Protein AF-A0A1H4MLE6-F1 (afdb_monomer_lite)

Foldseek 3Di:
DDDDPVQVVLVVCLQQCVFVCLLVVVLVCCVSAAPQQAWEAPVLVVDHIQTGSVSVSVVSVVCPLVFFNTKGKAPWDWAADPVQKIWIKIKIWGAHPVRAIWIWIWIFIWHQDPSGIYTRYIHIGTDPDDPPPVDDDDDDDADDLVVLLVVLLVVLVVVVVVLVVCCVVPPPDPPCPPPNVLSVVLNVLSVCLVPDDPPDPCNVVSLQVNLVSCVVCVVPPPDDPSSHD

pLDDT: mean 78.07, std 16.46, range [35.81, 98.69]

Radius of gyration: 19.88 Å; chains: 1; bounding box: 55×44×43 Å

Structure (mmCIF, N/CA/C/O backbone):
data_AF-A0A1H4MLE6-F1
#
_entry.id   AF-A0A1H4MLE6-F1
#
loop_
_atom_site.group_PDB
_atom_site.id
_atom_site.type_symbol
_atom_site.label_atom_id
_atom_site.label_alt_id
_atom_site.label_comp_id
_atom_site.label_asym_id
_atom_site.label_entity_id
_atom_site.label_seq_id
_atom_site.pdbx_PDB_ins_code
_atom_site.Cartn_x
_atom_site.Cartn_y
_atom_site.Cartn_z
_atom_site.occupancy
_atom_site.B_iso_or_equiv
_atom_site.auth_seq_id
_atom_site.auth_comp_id
_atom_site.auth_asym_id
_atom_site.auth_atom_id
_atom_site.pdbx_PDB_model_num
ATOM 1 N N . MET A 1 1 ? -7.532 6.244 25.081 1.00 56.81 1 MET A N 1
ATOM 2 C CA . MET A 1 1 ? -8.070 4.905 25.419 1.00 56.81 1 MET A CA 1
ATOM 3 C C . MET A 1 1 ? -7.107 3.845 24.902 1.00 56.81 1 MET A C 1
ATOM 5 O O . MET A 1 1 ? -6.413 4.128 23.931 1.00 56.81 1 MET A O 1
ATOM 9 N N . SER A 1 2 ? -7.005 2.673 25.538 1.00 75.31 2 SER A N 1
ATOM 10 C CA . SER A 1 2 ? -6.206 1.575 24.978 1.00 75.31 2 SER A CA 1
ATOM 11 C C . SER A 1 2 ? -7.015 0.830 23.913 1.00 75.31 2 SER A C 1
ATOM 13 O O . SER A 1 2 ? -8.204 0.579 24.084 1.00 75.31 2 SER A O 1
ATOM 15 N N . LEU A 1 3 ? -6.366 0.511 22.795 1.00 84.56 3 LEU A N 1
ATOM 16 C CA . LEU A 1 3 ? -6.924 -0.319 21.729 1.00 84.56 3 LEU A CA 1
ATOM 17 C C . LEU A 1 3 ? -6.768 -1.797 22.109 1.00 84.56 3 LEU A C 1
ATOM 19 O O . LEU A 1 3 ? -5.673 -2.192 22.526 1.00 84.56 3 LEU A O 1
ATOM 23 N N . ALA A 1 4 ? -7.829 -2.598 21.971 1.00 88.12 4 ALA A N 1
ATOM 24 C CA . ALA A 1 4 ? -7.788 -4.023 22.291 1.00 88.12 4 ALA A CA 1
ATOM 25 C C . ALA A 1 4 ? -6.816 -4.783 21.369 1.00 88.12 4 ALA A C 1
ATOM 27 O O . ALA A 1 4 ? -6.573 -4.379 20.231 1.00 88.12 4 ALA A O 1
ATOM 28 N N . LEU A 1 5 ? -6.268 -5.907 21.844 1.00 87.06 5 LEU A N 1
ATOM 29 C CA . LEU A 1 5 ? -5.314 -6.705 21.063 1.00 87.06 5 LEU A CA 1
ATOM 30 C C . LEU A 1 5 ? -5.931 -7.231 19.756 1.00 87.06 5 LEU A C 1
ATOM 32 O O . LEU A 1 5 ? -5.298 -7.136 18.710 1.00 87.06 5 LEU A O 1
ATOM 36 N N . ALA A 1 6 ? -7.180 -7.702 19.804 1.00 83.62 6 ALA A N 1
ATOM 37 C CA . ALA A 1 6 ? -7.904 -8.159 18.618 1.00 83.62 6 ALA A CA 1
ATOM 38 C C . ALA A 1 6 ? -8.085 -7.041 17.575 1.00 83.62 6 ALA A C 1
ATOM 40 O O . ALA A 1 6 ? -7.949 -7.286 16.382 1.00 83.62 6 ALA A O 1
ATOM 41 N N . ASP A 1 7 ? -8.320 -5.800 18.016 1.00 87.62 7 ASP A N 1
ATOM 42 C CA . ASP A 1 7 ? -8.408 -4.655 17.105 1.00 87.62 7 ASP A CA 1
ATOM 43 C C . ASP A 1 7 ? -7.043 -4.319 16.489 1.00 87.62 7 ASP A C 1
ATOM 45 O O . ASP A 1 7 ? -6.962 -4.025 15.302 1.00 87.62 7 ASP A O 1
ATOM 49 N N . ARG A 1 8 ? -5.950 -4.401 17.261 1.00 87.56 8 ARG A N 1
ATOM 50 C CA . ARG A 1 8 ? -4.590 -4.215 16.724 1.00 87.56 8 ARG A CA 1
ATOM 51 C C . ARG A 1 8 ? -4.244 -5.255 15.659 1.00 87.56 8 ARG A C 1
ATOM 53 O O . ARG A 1 8 ? -3.645 -4.884 14.651 1.00 87.56 8 ARG A O 1
ATOM 60 N N . LEU A 1 9 ? -4.620 -6.516 15.878 1.00 86.75 9 LEU A N 1
ATOM 61 C CA . LEU A 1 9 ? -4.426 -7.595 14.909 1.00 86.75 9 LEU A CA 1
ATOM 62 C C . LEU A 1 9 ? -5.235 -7.326 13.634 1.00 86.75 9 LEU A C 1
ATOM 64 O O . LEU A 1 9 ? -4.648 -7.240 12.562 1.00 86.75 9 LEU A O 1
ATOM 68 N N . ALA A 1 10 ? -6.540 -7.068 13.768 1.00 89.50 10 ALA A N 1
ATOM 69 C CA . ALA A 1 10 ? -7.423 -6.797 12.634 1.00 89.50 10 ALA A CA 1
ATOM 70 C C . ALA A 1 10 ? -6.963 -5.591 11.798 1.00 89.50 10 ALA A C 1
ATOM 72 O O . ALA A 1 10 ? -7.016 -5.621 10.574 1.00 89.50 10 ALA A O 1
ATOM 73 N N . ILE A 1 11 ? -6.472 -4.528 12.444 1.00 93.12 11 ILE A N 1
ATOM 74 C CA . ILE A 1 11 ? -5.909 -3.366 11.745 1.00 93.12 11 ILE A CA 1
ATOM 75 C C . ILE A 1 11 ? -4.601 -3.728 11.032 1.00 93.12 11 ILE A C 1
ATOM 77 O O . ILE A 1 11 ? -4.355 -3.251 9.930 1.00 93.12 11 ILE A O 1
ATOM 81 N N . THR A 1 12 ? -3.755 -4.563 11.633 1.00 87.19 12 THR A N 1
ATOM 82 C CA . THR A 1 12 ? -2.498 -4.987 11.000 1.00 87.19 12 THR A CA 1
ATOM 83 C C . THR A 1 12 ? -2.772 -5.849 9.767 1.00 87.19 12 THR A C 1
ATOM 85 O O . THR A 1 12 ? -2.202 -5.585 8.712 1.00 87.19 12 THR A O 1
ATOM 88 N N . GLU A 1 13 ? -3.697 -6.806 9.863 1.00 91.88 13 GLU A N 1
ATOM 89 C CA . GLU A 1 13 ? -4.152 -7.625 8.732 1.00 91.88 13 GLU A CA 1
ATOM 90 C C . GLU A 1 13 ? -4.791 -6.773 7.631 1.00 91.88 13 GLU A C 1
ATOM 92 O O . GLU A 1 13 ? -4.449 -6.935 6.460 1.00 91.88 13 GLU A O 1
ATOM 97 N N . LEU A 1 14 ? -5.637 -5.802 7.997 1.00 96.44 14 LEU A N 1
ATOM 98 C CA . LEU A 1 14 ? -6.210 -4.827 7.067 1.00 96.44 14 LEU A CA 1
ATOM 99 C C . LEU A 1 14 ? -5.115 -4.122 6.255 1.00 96.44 14 LEU A C 1
ATOM 101 O O . LEU A 1 14 ? -5.180 -4.095 5.028 1.00 96.44 14 LEU A O 1
ATOM 105 N N . ILE A 1 15 ? -4.083 -3.587 6.918 1.00 95.38 15 ILE A N 1
ATOM 106 C CA . ILE A 1 15 ? -2.980 -2.895 6.236 1.00 95.38 15 ILE A CA 1
ATOM 107 C C . ILE A 1 15 ? -2.179 -3.848 5.338 1.00 95.38 15 ILE A C 1
ATOM 109 O O . ILE A 1 15 ? -1.851 -3.478 4.208 1.00 95.38 15 ILE A O 1
ATOM 113 N N . SER A 1 16 ? -1.888 -5.061 5.809 1.00 88.62 16 SER A N 1
ATOM 114 C CA . SER A 1 16 ? -1.120 -6.061 5.056 1.00 88.62 16 SER A CA 1
ATOM 115 C C . SER A 1 16 ? -1.886 -6.634 3.858 1.00 88.62 16 SER A C 1
ATOM 117 O O . SER A 1 16 ? -1.278 -6.958 2.840 1.00 88.62 16 SER A O 1
ATOM 119 N N . SER A 1 17 ? -3.220 -6.698 3.926 1.00 92.69 17 SER A N 1
ATOM 120 C CA . SER A 1 17 ? -4.070 -7.238 2.853 1.00 92.69 17 SER A CA 1
ATOM 121 C C . SER A 1 17 ? -4.112 -6.379 1.582 1.00 92.69 17 SER A C 1
ATOM 123 O O . SER A 1 17 ? -4.543 -6.856 0.533 1.00 92.69 17 SER A O 1
ATOM 125 N N . HIS A 1 18 ? -3.614 -5.137 1.644 1.00 93.88 18 HIS A N 1
ATOM 126 C CA . HIS A 1 18 ? -3.567 -4.226 0.500 1.00 93.88 18 HIS A CA 1
ATOM 127 C C . HIS A 1 18 ? -2.873 -4.838 -0.720 1.00 93.88 18 HIS A C 1
ATOM 129 O O . HIS A 1 18 ? -3.416 -4.753 -1.818 1.00 93.88 18 HIS A O 1
ATOM 135 N N . GLY A 1 19 ? -1.701 -5.452 -0.523 1.00 89.25 19 GLY A N 1
ATOM 136 C CA . GLY A 1 19 ? -0.955 -6.056 -1.626 1.00 89.25 19 GLY A CA 1
ATOM 137 C C . GLY A 1 19 ? -1.732 -7.181 -2.282 1.00 89.25 19 GLY A C 1
ATOM 138 O O . GLY A 1 19 ? -1.987 -7.125 -3.474 1.00 89.25 19 GLY A O 1
ATOM 139 N N . HIS A 1 20 ? -2.247 -8.112 -1.481 1.00 91.19 20 HIS A N 1
ATOM 140 C CA . HIS A 1 20 ? -3.054 -9.226 -1.976 1.00 91.19 20 HIS A CA 1
ATOM 141 C C . HIS A 1 20 ? -4.232 -8.767 -2.844 1.00 91.19 20 HIS A C 1
ATOM 143 O O . HIS A 1 20 ? -4.391 -9.234 -3.964 1.00 91.19 20 HIS A O 1
ATOM 149 N N . LEU A 1 21 ? -5.040 -7.812 -2.373 1.00 93.25 21 LEU A N 1
ATOM 150 C CA . LEU A 1 21 ? -6.218 -7.379 -3.130 1.00 93.25 21 LEU A CA 1
ATOM 151 C C . LEU A 1 21 ? -5.870 -6.609 -4.408 1.00 93.25 21 LEU A C 1
ATOM 153 O O . LEU A 1 21 ? -6.552 -6.774 -5.419 1.00 93.25 21 LEU A O 1
ATOM 157 N N . VAL A 1 22 ? -4.843 -5.756 -4.370 1.00 93.12 22 VAL A N 1
ATOM 158 C CA . VAL A 1 22 ? -4.454 -4.945 -5.532 1.00 93.12 22 VAL A CA 1
ATOM 159 C C . VAL A 1 22 ? -3.713 -5.787 -6.568 1.00 93.12 22 VAL A C 1
ATOM 161 O O . VAL A 1 22 ? -4.038 -5.703 -7.752 1.00 93.12 22 VAL A O 1
ATOM 164 N N . ASP A 1 23 ? -2.771 -6.619 -6.129 1.00 91.62 23 ASP A N 1
ATOM 165 C CA . ASP A 1 23 ? -1.906 -7.417 -7.002 1.00 91.62 23 ASP A CA 1
ATOM 166 C C . ASP A 1 23 ? -2.680 -8.555 -7.682 1.00 91.62 23 ASP A C 1
ATOM 168 O O . ASP A 1 23 ? -2.486 -8.802 -8.872 1.00 91.62 23 ASP A O 1
ATOM 172 N N . ASP A 1 24 ? -3.638 -9.175 -6.979 1.00 92.12 24 ASP A N 1
ATOM 173 C CA . ASP A 1 24 ? -4.526 -10.198 -7.553 1.00 92.12 24 ASP A CA 1
ATOM 174 C C . ASP A 1 24 ? -5.636 -9.591 -8.437 1.00 92.12 24 ASP A C 1
ATOM 176 O O . ASP A 1 24 ? -6.495 -10.306 -8.959 1.00 92.12 24 ASP A O 1
ATOM 180 N N . GLY A 1 25 ? -5.667 -8.262 -8.593 1.00 90.56 25 GLY A N 1
ATOM 181 C CA . GLY A 1 25 ? -6.661 -7.560 -9.405 1.00 90.56 25 GLY A CA 1
ATOM 182 C C . GLY A 1 25 ? -8.077 -7.574 -8.818 1.00 90.56 25 GLY A C 1
ATOM 183 O O . GLY A 1 25 ? -9.030 -7.238 -9.524 1.00 90.56 25 GLY A O 1
ATOM 184 N N . CYS A 1 26 ? -8.229 -7.912 -7.534 1.00 95.50 26 CYS A N 1
ATOM 185 C CA . CYS A 1 26 ? -9.494 -7.962 -6.791 1.00 95.50 26 CYS A CA 1
ATOM 186 C C . CYS A 1 26 ? -10.003 -6.555 -6.422 1.00 95.50 26 CYS A C 1
ATOM 188 O O . CYS A 1 26 ? -10.356 -6.266 -5.276 1.00 95.50 26 CYS A O 1
ATOM 190 N N . LEU A 1 27 ? -10.008 -5.632 -7.387 1.00 94.62 27 LEU A N 1
ATOM 191 C CA . LEU A 1 27 ? -10.273 -4.217 -7.133 1.00 94.62 27 LEU A CA 1
ATOM 192 C C . LEU A 1 27 ? -11.757 -3.923 -6.836 1.00 94.62 27 LEU A C 1
ATOM 194 O O . LEU A 1 27 ? -12.103 -2.889 -6.256 1.00 94.62 27 LEU A O 1
ATOM 198 N N . ASP A 1 28 ? -12.654 -4.839 -7.192 1.00 95.81 28 ASP A N 1
ATOM 199 C CA . ASP A 1 28 ? -14.052 -4.849 -6.762 1.00 95.81 28 ASP A CA 1
ATOM 200 C C . ASP A 1 28 ? -14.184 -4.967 -5.234 1.00 95.81 28 ASP A C 1
ATOM 202 O O . ASP A 1 28 ? -15.075 -4.350 -4.651 1.00 95.81 28 ASP A O 1
ATOM 206 N N . ARG A 1 29 ? -13.225 -5.633 -4.579 1.00 96.62 29 ARG A N 1
ATOM 207 C CA . ARG A 1 29 ? -13.176 -5.864 -3.128 1.00 96.62 29 ARG A CA 1
ATOM 208 C C . ARG A 1 29 ? -12.472 -4.760 -2.334 1.00 96.62 29 ARG A C 1
ATOM 210 O O . ARG A 1 29 ? -12.271 -4.900 -1.134 1.00 96.62 29 ARG A O 1
ATOM 217 N N . LEU A 1 30 ? -12.125 -3.625 -2.950 1.00 97.31 30 LEU A N 1
ATOM 218 C CA . LEU A 1 30 ? -11.447 -2.518 -2.249 1.00 97.31 30 LEU A CA 1
ATOM 219 C C . LEU A 1 30 ? -12.243 -1.927 -1.070 1.00 97.31 30 LEU A C 1
ATOM 221 O O . LEU A 1 30 ? -11.652 -1.285 -0.205 1.00 97.31 30 LEU A O 1
ATOM 225 N N . GLU A 1 31 ? -13.553 -2.167 -0.991 1.00 97.00 31 GLU A N 1
ATOM 226 C CA . GLU A 1 31 ? -14.374 -1.812 0.177 1.00 97.00 31 GLU A CA 1
ATOM 227 C C . GLU A 1 31 ? -14.063 -2.659 1.419 1.00 97.00 31 GLU A C 1
ATOM 229 O O . GLU A 1 31 ? -14.473 -2.302 2.519 1.00 97.00 31 GLU A O 1
ATOM 234 N N . GLU A 1 32 ? -13.310 -3.755 1.288 1.00 97.38 32 GLU A N 1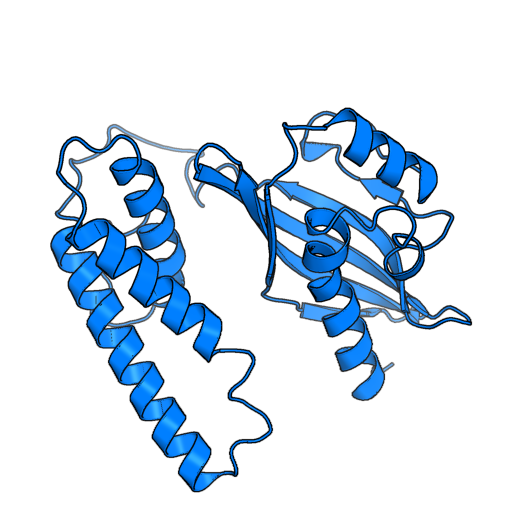
ATOM 235 C CA . GLU A 1 32 ? -12.738 -4.488 2.424 1.00 97.38 32 GLU A CA 1
ATOM 236 C C . GLU A 1 32 ? -11.569 -3.717 3.061 1.00 97.38 32 GLU A C 1
ATOM 238 O O . GLU A 1 32 ? -11.326 -3.854 4.259 1.00 97.38 32 GLU A O 1
ATOM 243 N N . LEU A 1 33 ? -10.887 -2.860 2.288 1.00 97.88 33 LEU A N 1
ATOM 244 C CA . LEU A 1 33 ? -9.766 -2.032 2.748 1.00 97.88 33 LEU A CA 1
ATOM 245 C C . LEU A 1 33 ? -10.209 -0.642 3.183 1.00 97.88 33 LEU A C 1
ATOM 247 O O . LEU A 1 33 ? -9.776 -0.131 4.217 1.00 97.88 33 LEU A O 1
ATOM 251 N N . PHE A 1 34 ? -11.038 -0.010 2.362 1.00 98.44 34 PHE A N 1
ATOM 252 C CA . PHE A 1 34 ? -11.312 1.416 2.420 1.00 98.44 34 PHE A CA 1
ATOM 253 C C . PHE A 1 34 ? -12.761 1.694 2.801 1.00 98.44 34 PHE A C 1
ATOM 255 O O . PHE A 1 34 ? -13.660 0.919 2.482 1.00 98.44 34 PHE A O 1
ATOM 262 N N . THR A 1 35 ? -13.008 2.828 3.456 1.00 98.25 35 THR A N 1
ATOM 263 C CA . THR A 1 35 ? -14.378 3.343 3.551 1.00 98.25 35 THR A CA 1
ATOM 264 C C . THR A 1 35 ? -14.861 3.778 2.167 1.00 98.25 35 THR A C 1
ATOM 266 O O . THR A 1 35 ? -14.069 4.133 1.288 1.00 98.25 35 THR A O 1
ATOM 269 N N . SER A 1 36 ? -16.179 3.790 1.958 1.00 97.25 36 SER A N 1
ATOM 270 C CA . SER A 1 36 ? -16.771 4.214 0.682 1.00 97.25 36 SER A CA 1
ATOM 271 C C . SER A 1 36 ? -16.365 5.638 0.284 1.00 97.25 36 SER A C 1
ATOM 273 O O . SER A 1 36 ? -16.274 5.945 -0.903 1.00 97.25 36 SER A O 1
ATOM 275 N N . ASP A 1 37 ? -16.106 6.493 1.275 1.00 97.75 37 ASP A N 1
ATOM 276 C CA . ASP A 1 37 ? -15.731 7.903 1.164 1.00 97.75 37 ASP A CA 1
ATOM 277 C C . ASP A 1 37 ? -14.229 8.169 1.376 1.00 97.75 37 ASP A C 1
ATOM 279 O O . ASP A 1 37 ? -13.842 9.321 1.582 1.00 97.75 37 ASP A O 1
ATOM 283 N N . VAL A 1 38 ? -13.384 7.131 1.303 1.00 98.62 38 VAL A N 1
ATOM 284 C CA . VAL A 1 38 ? -11.939 7.236 1.551 1.00 98.62 38 VAL A CA 1
ATOM 285 C C . VAL A 1 38 ? -11.295 8.411 0.816 1.00 98.62 38 VAL A C 1
ATOM 287 O O . VAL A 1 38 ? -11.569 8.669 -0.357 1.00 98.62 38 VAL A O 1
ATOM 290 N N . VAL A 1 39 ? -10.371 9.097 1.481 1.00 98.69 39 VAL A N 1
ATOM 291 C CA . VAL A 1 39 ? -9.458 10.032 0.816 1.00 98.69 39 VAL A CA 1
ATOM 292 C C . VAL A 1 39 ? -8.104 9.357 0.629 1.00 98.69 39 VAL A C 1
ATOM 294 O O . VAL A 1 39 ? -7.408 9.067 1.601 1.00 98.69 39 VAL A O 1
ATOM 297 N N . TYR A 1 40 ? -7.725 9.113 -0.623 1.00 98.38 40 TYR A N 1
ATOM 298 C CA . TYR A 1 40 ? -6.433 8.540 -0.989 1.00 98.38 40 TYR A CA 1
ATOM 299 C C . TYR A 1 40 ? -5.532 9.655 -1.541 1.00 98.38 40 TYR A C 1
ATOM 301 O O . TYR A 1 40 ? -5.630 10.063 -2.699 1.00 98.38 40 TYR A O 1
ATOM 309 N N . ASP A 1 41 ? -4.670 10.184 -0.679 1.00 97.94 41 ASP A N 1
ATOM 310 C CA . ASP A 1 41 ? -3.765 11.296 -0.952 1.00 97.94 41 ASP A CA 1
ATOM 311 C C . ASP A 1 41 ? -2.458 10.807 -1.602 1.00 97.94 41 ASP A C 1
ATOM 313 O O . ASP A 1 41 ? -1.582 10.210 -0.964 1.00 97.94 41 ASP A O 1
ATOM 317 N N . VAL A 1 42 ? -2.344 11.106 -2.898 1.00 93.56 42 VAL A N 1
ATOM 318 C CA . VAL A 1 42 ? -1.178 10.873 -3.766 1.00 93.56 42 VAL A CA 1
ATOM 319 C C . VAL A 1 42 ? -0.530 12.184 -4.225 1.00 93.56 42 VAL A C 1
ATOM 321 O O . VAL A 1 42 ? 0.201 12.207 -5.214 1.00 93.56 42 VAL A O 1
ATOM 324 N N . THR A 1 43 ? -0.742 13.286 -3.500 1.00 93.00 43 THR A N 1
ATOM 325 C CA . THR A 1 43 ? -0.204 14.614 -3.860 1.00 93.00 43 THR A CA 1
ATOM 326 C C . THR A 1 43 ? 1.314 14.651 -3.977 1.00 93.00 43 THR A C 1
ATOM 328 O O . THR A 1 43 ? 1.849 15.339 -4.843 1.00 93.00 43 THR A O 1
ATOM 331 N N . GLU A 1 44 ? 2.028 13.833 -3.207 1.00 86.12 44 GLU A N 1
ATOM 332 C CA . GLU A 1 44 ? 3.488 13.702 -3.307 1.00 86.12 44 GLU A CA 1
ATOM 333 C C . GLU A 1 44 ? 3.956 13.050 -4.626 1.00 86.12 44 GLU A C 1
ATOM 335 O O . GLU A 1 44 ? 5.119 13.169 -5.027 1.00 86.12 44 GLU A O 1
ATOM 340 N N . PHE A 1 45 ? 3.052 12.381 -5.343 1.00 81.25 45 PHE A N 1
ATOM 341 C CA . PHE A 1 45 ? 3.251 11.915 -6.718 1.00 81.25 45 PHE A CA 1
ATOM 342 C C . PHE A 1 45 ? 2.819 12.951 -7.767 1.00 81.25 45 PHE A C 1
ATOM 344 O O . PHE A 1 45 ? 2.875 12.666 -8.959 1.00 81.25 45 PHE A O 1
ATOM 351 N N . GLY A 1 46 ? 2.444 14.164 -7.347 1.00 87.56 46 GLY A N 1
ATOM 352 C CA . GLY A 1 46 ? 2.030 15.253 -8.230 1.00 87.56 46 GLY A CA 1
ATOM 353 C C . GLY A 1 46 ? 0.636 15.059 -8.826 1.00 87.56 46 GLY A C 1
ATOM 354 O O . GLY A 1 46 ? 0.388 15.533 -9.930 1.00 87.56 46 GLY A O 1
ATOM 355 N N . GLN A 1 47 ? -0.240 14.316 -8.148 1.00 89.94 47 GLN A N 1
ATOM 356 C CA . GLN A 1 47 ? -1.617 14.040 -8.570 1.00 89.94 47 GLN A CA 1
ATOM 357 C C . GLN A 1 47 ? -2.611 14.560 -7.526 1.00 89.94 47 GLN A C 1
ATOM 359 O O . GLN A 1 47 ? -2.276 14.654 -6.346 1.00 89.94 47 GLN A O 1
ATOM 364 N N . ASP A 1 48 ? -3.838 14.869 -7.939 1.00 95.81 48 ASP A N 1
ATOM 365 C CA . ASP A 1 48 ? -4.890 15.254 -6.995 1.00 95.81 48 ASP A CA 1
ATOM 366 C C . ASP A 1 48 ? -5.324 14.060 -6.117 1.00 95.81 48 ASP A C 1
ATOM 368 O O . ASP A 1 48 ? -5.277 12.912 -6.570 1.00 95.81 48 ASP A O 1
ATOM 372 N N . PRO A 1 49 ? -5.771 14.292 -4.866 1.00 97.56 49 PRO A N 1
ATOM 373 C CA . PRO A 1 49 ? -6.303 13.227 -4.022 1.00 97.56 49 PRO A CA 1
ATOM 374 C C . PRO A 1 49 ? -7.517 12.538 -4.652 1.00 97.56 49 PRO A C 1
ATOM 376 O O . PRO A 1 49 ? -8.458 13.196 -5.104 1.00 97.56 49 PRO A O 1
ATOM 379 N N . LEU A 1 50 ? -7.542 11.208 -4.587 1.00 98.19 50 LEU A N 1
ATOM 380 C CA . LEU A 1 50 ? -8.689 10.410 -5.011 1.00 98.19 50 LEU A CA 1
ATOM 381 C C . LEU A 1 50 ? -9.724 10.383 -3.884 1.00 98.19 50 LEU A C 1
ATOM 383 O O . LEU A 1 50 ? -9.373 10.234 -2.710 1.00 98.19 50 LEU A O 1
ATOM 387 N N . ARG A 1 51 ? -11.004 10.539 -4.233 1.00 98.50 51 ARG A N 1
ATOM 388 C CA . ARG A 1 51 ? -12.111 10.591 -3.270 1.00 98.50 51 ARG A CA 1
ATOM 389 C C . ARG A 1 51 ? -13.110 9.477 -3.540 1.00 98.50 51 ARG A C 1
ATOM 391 O O . ARG A 1 51 ? -13.740 9.444 -4.594 1.00 98.50 51 ARG A O 1
ATOM 398 N N . GLY A 1 52 ? -13.267 8.615 -2.549 1.00 98.25 52 GLY A N 1
ATOM 399 C CA . GLY A 1 52 ? -14.107 7.434 -2.576 1.00 98.25 52 GLY A CA 1
ATOM 400 C C . GLY A 1 52 ? -13.441 6.229 -3.232 1.00 98.25 52 GLY A C 1
ATOM 401 O O . GLY A 1 52 ? -12.571 6.349 -4.099 1.00 98.25 52 GLY A O 1
ATOM 402 N N . VAL A 1 53 ? -13.889 5.043 -2.824 1.00 97.69 53 VAL A N 1
ATOM 403 C CA . VAL A 1 53 ? -13.313 3.759 -3.257 1.00 97.69 53 VAL A CA 1
ATOM 404 C C . VAL A 1 53 ? -13.388 3.563 -4.776 1.00 97.69 53 VAL A C 1
ATOM 406 O O . VAL A 1 53 ? -12.467 3.017 -5.381 1.00 97.69 53 VAL A O 1
ATOM 409 N N . ALA A 1 54 ? -14.440 4.085 -5.415 1.00 97.50 54 ALA A N 1
ATOM 410 C CA . ALA A 1 54 ? -14.593 4.048 -6.865 1.00 97.50 54 ALA A CA 1
ATOM 411 C C . ALA A 1 54 ? -13.462 4.807 -7.576 1.00 97.50 54 ALA A C 1
ATOM 413 O O . ALA A 1 54 ? -12.889 4.288 -8.525 1.00 97.50 54 ALA A O 1
ATOM 414 N N . ALA A 1 55 ? -13.073 5.990 -7.088 1.00 97.94 55 ALA A N 1
ATOM 415 C CA . ALA A 1 55 ? -11.983 6.757 -7.691 1.00 97.94 55 ALA A CA 1
ATOM 416 C C . ALA A 1 55 ? -10.627 6.045 -7.553 1.00 97.94 55 ALA A C 1
ATOM 418 O O . ALA A 1 55 ? -9.820 6.079 -8.478 1.00 97.94 55 ALA A O 1
ATOM 419 N N . VAL A 1 56 ? -10.390 5.369 -6.422 1.00 97.62 56 VAL A N 1
ATOM 420 C CA . VAL A 1 56 ? -9.186 4.543 -6.212 1.00 97.62 56 VAL A CA 1
ATOM 421 C C . VAL A 1 56 ? -9.146 3.383 -7.208 1.00 97.62 56 VAL A C 1
ATOM 423 O O . VAL A 1 56 ? -8.118 3.146 -7.840 1.00 97.62 56 VAL A O 1
ATOM 426 N N . ARG A 1 57 ? -10.280 2.699 -7.389 1.00 96.94 57 ARG A N 1
ATOM 427 C CA . ARG A 1 57 ? -10.434 1.590 -8.335 1.00 96.94 57 ARG A CA 1
ATOM 428 C C . ARG A 1 57 ? -10.169 2.020 -9.779 1.00 96.94 57 ARG A C 1
ATOM 430 O O . ARG A 1 57 ? -9.353 1.403 -10.457 1.00 96.94 57 ARG A O 1
ATOM 437 N N . GLU A 1 58 ? -10.810 3.098 -10.223 1.00 96.56 58 GLU A N 1
ATOM 438 C CA . GLU A 1 58 ? -10.628 3.642 -11.574 1.00 96.56 58 GLU A CA 1
ATOM 439 C C . GLU A 1 58 ? -9.180 4.072 -11.824 1.00 96.56 58 GLU A C 1
ATOM 441 O O . GLU A 1 58 ? -8.628 3.796 -12.887 1.00 96.56 58 GLU A O 1
ATOM 446 N N . ALA A 1 59 ? -8.526 4.694 -10.836 1.00 93.38 59 ALA A N 1
ATOM 447 C CA . ALA A 1 59 ? -7.120 5.068 -10.950 1.00 93.38 59 ALA A CA 1
ATOM 448 C C . ALA A 1 59 ? -6.207 3.841 -11.101 1.00 93.38 59 ALA A C 1
ATOM 450 O O . ALA A 1 59 ? -5.318 3.843 -11.954 1.00 93.38 59 ALA A O 1
ATOM 451 N N . ALA A 1 60 ? -6.444 2.781 -10.321 1.00 92.25 60 ALA A N 1
ATOM 452 C CA . ALA A 1 60 ? -5.699 1.530 -10.436 1.00 92.25 60 ALA A CA 1
ATOM 453 C C . ALA A 1 60 ? -5.894 0.880 -11.819 1.00 92.25 60 ALA A C 1
ATOM 455 O O . ALA A 1 60 ? -4.915 0.476 -12.448 1.00 92.25 60 ALA A O 1
ATOM 456 N N . TRP A 1 61 ? -7.118 0.850 -12.354 1.00 92.38 61 TRP A N 1
ATOM 457 C CA . TRP A 1 61 ? -7.360 0.365 -13.718 1.00 92.38 61 TRP A CA 1
ATOM 458 C C . TRP A 1 61 ? -6.690 1.230 -14.787 1.00 92.38 61 TRP A C 1
ATOM 460 O O . TRP A 1 61 ? -6.075 0.689 -15.705 1.00 92.38 61 TRP A O 1
ATOM 470 N N . ALA A 1 62 ? -6.756 2.557 -14.657 1.00 92.38 62 ALA A N 1
ATOM 471 C CA . ALA A 1 62 ? -6.150 3.489 -15.605 1.00 92.38 62 ALA A CA 1
ATOM 472 C C . ALA A 1 62 ? -4.616 3.376 -15.653 1.00 92.38 62 ALA A C 1
ATOM 474 O O . ALA A 1 62 ? -4.024 3.530 -16.721 1.00 92.38 62 ALA A O 1
ATOM 475 N N . LEU A 1 63 ? -3.972 3.069 -14.520 1.00 87.12 63 LEU A N 1
ATOM 476 C CA . LEU A 1 63 ? -2.538 2.765 -14.456 1.00 87.12 63 LEU A CA 1
ATOM 477 C C . LEU A 1 63 ? -2.171 1.517 -15.277 1.00 87.12 63 LEU A C 1
ATOM 479 O O . LEU A 1 63 ? -1.088 1.470 -15.862 1.00 87.12 63 LEU A O 1
ATOM 483 N N . GLY A 1 64 ? -3.056 0.518 -15.356 1.00 88.44 64 GLY A N 1
ATOM 484 C CA . GLY A 1 64 ? -2.865 -0.689 -16.162 1.00 88.44 64 GLY A CA 1
ATOM 485 C C . GLY A 1 64 ? -1.506 -1.357 -15.920 1.00 88.44 64 GLY A C 1
ATOM 486 O O . GLY A 1 64 ? -1.138 -1.645 -14.782 1.00 88.44 64 GLY A O 1
ATOM 487 N N . ALA A 1 65 ? -0.731 -1.561 -16.989 1.00 85.69 65 ALA A N 1
ATOM 488 C CA . ALA A 1 65 ? 0.597 -2.183 -16.931 1.00 85.69 65 ALA A CA 1
ATOM 489 C C . ALA A 1 65 ? 1.660 -1.357 -16.173 1.00 85.69 65 ALA A C 1
ATOM 491 O O . ALA A 1 65 ? 2.755 -1.855 -15.924 1.00 85.69 65 ALA A O 1
ATOM 492 N N . ALA A 1 66 ? 1.367 -0.100 -15.820 1.00 83.56 66 ALA A N 1
ATOM 493 C CA . ALA A 1 66 ? 2.252 0.724 -15.002 1.00 83.56 66 ALA A CA 1
ATOM 494 C C . ALA A 1 66 ? 2.084 0.482 -13.490 1.00 83.56 66 ALA A C 1
ATOM 496 O O . ALA A 1 66 ? 2.887 1.011 -12.712 1.00 83.56 66 ALA A O 1
ATOM 497 N N . ASN A 1 67 ? 1.078 -0.300 -13.073 1.00 87.81 67 ASN A N 1
ATOM 498 C CA . ASN A 1 67 ? 0.970 -0.755 -11.689 1.00 87.81 67 ASN A CA 1
ATOM 499 C C . ASN A 1 67 ? 2.177 -1.622 -11.302 1.00 87.81 67 ASN A C 1
ATOM 501 O O . ASN A 1 67 ? 2.718 -2.352 -12.140 1.00 87.81 67 ASN A O 1
ATOM 505 N N . PRO A 1 68 ? 2.598 -1.577 -10.029 1.00 85.69 68 PRO A N 1
ATOM 506 C CA . PRO A 1 68 ? 3.446 -2.619 -9.477 1.00 85.69 68 PRO A CA 1
ATOM 507 C C . PRO A 1 68 ? 2.803 -4.002 -9.653 1.00 85.69 68 PRO A C 1
ATOM 509 O O . PRO A 1 68 ? 1.590 -4.143 -9.547 1.00 85.69 68 PRO A O 1
ATOM 512 N N . VAL A 1 69 ? 3.633 -5.010 -9.917 1.00 84.94 69 VAL A N 1
ATOM 513 C CA . VAL A 1 69 ? 3.255 -6.432 -9.918 1.00 84.94 69 VAL A CA 1
ATOM 514 C C . VAL A 1 69 ? 3.260 -7.031 -8.512 1.00 84.94 69 VAL A C 1
ATOM 516 O O . VAL A 1 69 ? 2.776 -8.139 -8.322 1.00 84.94 69 VAL A O 1
ATOM 519 N N . ALA A 1 70 ? 3.848 -6.320 -7.548 1.00 83.31 70 ALA A N 1
ATOM 520 C CA . ALA A 1 70 ? 3.798 -6.673 -6.140 1.00 83.31 70 ALA A CA 1
ATOM 521 C C . ALA A 1 70 ? 3.843 -5.413 -5.270 1.00 83.31 70 ALA A C 1
ATOM 523 O O . ALA A 1 70 ? 4.721 -4.558 -5.448 1.00 83.31 70 ALA A O 1
ATOM 524 N N . HIS A 1 71 ? 2.939 -5.332 -4.299 1.00 92.44 71 HIS A N 1
ATOM 525 C CA . HIS A 1 71 ? 2.937 -4.353 -3.223 1.00 92.44 71 HIS A CA 1
ATOM 526 C C . HIS A 1 71 ? 3.183 -5.053 -1.885 1.00 92.44 71 HIS A C 1
ATOM 528 O O . HIS A 1 71 ? 2.302 -5.686 -1.308 1.00 92.44 71 HIS A O 1
ATOM 534 N N . HIS A 1 72 ? 4.367 -4.858 -1.314 1.00 87.12 72 HIS A N 1
ATOM 535 C CA . HIS A 1 72 ? 4.683 -5.350 0.023 1.00 87.12 72 HIS A CA 1
ATOM 536 C C . HIS A 1 72 ? 4.508 -4.238 1.048 1.00 87.12 72 HIS A C 1
ATOM 538 O O . HIS A 1 72 ? 5.214 -3.228 1.006 1.00 87.12 72 HIS A O 1
ATOM 544 N N . VAL A 1 73 ? 3.575 -4.424 1.982 1.00 87.25 73 VAL A N 1
ATOM 545 C CA . VAL A 1 73 ? 3.367 -3.513 3.110 1.00 87.25 73 VAL A CA 1
ATOM 546 C C . VAL A 1 73 ? 3.948 -4.137 4.374 1.00 87.25 73 VAL A C 1
ATOM 548 O O . VAL A 1 73 ? 3.690 -5.295 4.677 1.00 87.25 73 VAL A O 1
ATOM 551 N N . THR A 1 74 ? 4.763 -3.381 5.103 1.00 83.56 74 THR A N 1
ATOM 552 C CA . THR A 1 74 ? 5.507 -3.870 6.270 1.00 83.56 74 THR A CA 1
ATOM 553 C C . THR A 1 74 ? 5.712 -2.770 7.315 1.00 83.56 74 THR A C 1
ATOM 555 O O . THR A 1 74 ? 5.277 -1.631 7.131 1.00 83.56 74 THR A O 1
ATOM 558 N N . ASN A 1 75 ? 6.369 -3.091 8.431 1.00 81.06 75 ASN A N 1
ATOM 559 C CA . ASN A 1 75 ? 6.689 -2.179 9.534 1.00 81.06 75 ASN A CA 1
ATOM 560 C C . ASN A 1 75 ? 5.453 -1.399 10.020 1.00 81.06 75 ASN A C 1
ATOM 562 O O . ASN A 1 75 ? 5.492 -0.173 10.160 1.00 81.06 75 ASN A O 1
ATOM 566 N N . VAL A 1 76 ? 4.344 -2.115 10.221 1.00 85.88 76 VAL A N 1
ATOM 567 C CA . VAL A 1 76 ? 3.053 -1.544 10.611 1.00 85.88 76 VAL A CA 1
ATOM 568 C C . VAL A 1 76 ? 3.087 -1.127 12.082 1.00 85.88 76 VAL A C 1
ATOM 570 O O . VAL A 1 76 ? 3.299 -1.940 12.977 1.00 85.88 76 VAL A O 1
ATOM 573 N N . VAL A 1 77 ? 2.858 0.158 12.342 1.00 88.31 77 VAL A N 1
ATOM 574 C CA . VAL A 1 77 ? 2.816 0.750 13.681 1.00 88.31 77 VAL A CA 1
ATOM 575 C C . VAL A 1 77 ? 1.435 1.342 13.920 1.00 88.31 77 VAL A C 1
ATOM 577 O O . VAL A 1 77 ? 1.052 2.323 13.283 1.00 88.31 77 VAL A O 1
ATOM 580 N N . VAL A 1 78 ? 0.705 0.760 14.873 1.00 89.75 78 VAL A N 1
ATOM 581 C CA . VAL A 1 78 ? -0.676 1.131 15.210 1.00 89.75 78 VAL A CA 1
ATOM 582 C C . VAL A 1 78 ? -0.710 2.022 16.450 1.00 89.75 78 VAL A C 1
ATOM 584 O O . VAL A 1 78 ? -0.332 1.601 17.550 1.00 89.75 78 VAL A O 1
ATOM 587 N N . SER A 1 79 ? -1.218 3.238 16.285 1.00 88.25 79 SER A N 1
ATOM 588 C CA . SER A 1 79 ? -1.273 4.272 17.317 1.00 88.25 79 SER A CA 1
ATOM 589 C C . SER A 1 79 ? -2.719 4.755 17.515 1.00 88.25 79 SER A C 1
ATOM 591 O O . SER A 1 79 ? -3.250 5.449 16.649 1.00 88.25 79 SER A O 1
ATOM 593 N N . PRO A 1 80 ? -3.395 4.397 18.625 1.00 86.38 80 PRO A N 1
ATOM 594 C CA . PRO A 1 80 ? -4.750 4.877 18.892 1.00 86.38 80 PRO A CA 1
ATOM 595 C C . PRO A 1 80 ? -4.764 6.386 19.167 1.00 86.38 80 PRO A C 1
ATOM 597 O O . PRO A 1 80 ? -3.910 6.888 19.900 1.00 86.38 80 PRO A O 1
ATOM 600 N N . SER A 1 81 ? -5.757 7.090 18.622 1.00 79.94 81 SER A N 1
ATOM 601 C CA . SER A 1 81 ? -6.029 8.501 18.908 1.00 79.94 81 SER A CA 1
ATOM 602 C C . SER A 1 81 ? -7.053 8.643 20.048 1.00 79.94 81 SER A C 1
ATOM 604 O O . SER A 1 81 ? -7.889 7.751 20.241 1.00 79.94 81 SER A O 1
ATOM 606 N N . PRO A 1 82 ? -7.039 9.747 20.819 1.00 71.69 82 PRO A N 1
ATOM 607 C CA . PRO A 1 82 ? -8.103 10.069 21.772 1.00 71.69 82 PRO A CA 1
ATOM 608 C C . PRO A 1 82 ? -9.500 10.167 21.141 1.00 71.69 82 PRO A C 1
ATOM 610 O O . PRO A 1 82 ? -10.477 9.868 21.823 1.00 71.69 82 PRO A O 1
ATOM 613 N N . ASP A 1 83 ? -9.583 10.513 19.855 1.00 72.69 83 ASP A N 1
ATOM 614 C CA . ASP A 1 83 ? -10.841 10.785 19.140 1.00 72.69 83 ASP A CA 1
ATOM 615 C C . ASP A 1 83 ? -11.549 9.516 18.622 1.00 72.69 83 ASP A C 1
ATOM 617 O O . ASP A 1 83 ? -12.538 9.594 17.899 1.00 72.69 83 ASP A O 1
ATOM 621 N N . GLY A 1 84 ? -11.048 8.326 18.976 1.00 74.31 84 GLY A N 1
ATOM 622 C CA . GLY A 1 84 ? -11.597 7.034 18.540 1.00 74.31 84 GLY A CA 1
ATOM 623 C C . GLY A 1 84 ? -11.094 6.562 17.171 1.00 74.31 84 GLY A C 1
ATOM 624 O O . GLY A 1 84 ? -11.265 5.394 16.827 1.00 74.31 84 GLY A O 1
ATOM 625 N N . GLU A 1 85 ? -10.414 7.431 16.425 1.00 85.31 85 GLU A N 1
ATOM 626 C CA . GLU A 1 85 ? -9.663 7.066 15.224 1.00 85.31 85 GLU A CA 1
ATOM 627 C C . GLU A 1 85 ? -8.342 6.366 15.574 1.00 85.31 85 GLU A C 1
ATOM 629 O O . GLU A 1 85 ? -7.738 6.600 16.626 1.00 85.31 85 GLU A O 1
ATOM 634 N N . VAL A 1 86 ? -7.848 5.515 14.676 1.00 93.81 86 VAL A N 1
ATOM 635 C CA . VAL A 1 86 ? -6.549 4.854 14.829 1.00 93.81 86 VAL A CA 1
ATOM 636 C C . VAL A 1 86 ? -5.620 5.308 13.715 1.00 93.81 86 VAL A C 1
ATOM 638 O O . VAL A 1 86 ? -5.932 5.166 12.537 1.00 93.81 86 VAL A O 1
ATOM 641 N N . ARG A 1 87 ? -4.457 5.849 14.082 1.00 95.50 87 ARG A N 1
ATOM 642 C CA . ARG A 1 87 ? -3.406 6.200 13.126 1.00 95.50 87 ARG A CA 1
ATOM 643 C C . ARG A 1 87 ? -2.504 5.005 12.903 1.00 95.50 87 ARG A C 1
ATOM 645 O O . ARG A 1 87 ? -2.030 4.395 13.864 1.00 95.50 87 ARG A O 1
ATOM 652 N N . VAL A 1 88 ? -2.238 4.691 11.644 1.00 93.69 88 VAL A N 1
ATOM 653 C CA . VAL A 1 88 ? -1.372 3.577 11.275 1.00 93.69 88 VAL A CA 1
ATOM 654 C C . VAL A 1 88 ? -0.301 4.065 10.325 1.00 93.69 88 VAL A C 1
ATOM 656 O O . VAL A 1 88 ? -0.583 4.709 9.322 1.00 93.69 88 VAL A O 1
ATOM 659 N N . ARG A 1 89 ? 0.952 3.764 10.654 1.00 93.88 89 ARG A N 1
ATOM 660 C CA . ARG A 1 89 ? 2.087 4.032 9.774 1.00 93.88 89 ARG A CA 1
ATOM 661 C C . ARG A 1 89 ? 2.678 2.723 9.310 1.00 93.88 89 ARG A C 1
ATOM 663 O O . ARG A 1 89 ? 2.890 1.836 10.128 1.00 93.88 89 ARG A O 1
ATOM 670 N N . SER A 1 90 ? 2.988 2.623 8.029 1.00 87.12 90 SER A N 1
ATOM 671 C CA . SER A 1 90 ? 3.647 1.446 7.465 1.00 87.12 90 SER A CA 1
ATOM 672 C C . SER A 1 90 ? 4.614 1.840 6.354 1.00 87.12 90 SER A C 1
ATOM 674 O O . SER A 1 90 ? 4.641 2.980 5.876 1.00 87.12 90 SER A O 1
ATOM 676 N N . LYS A 1 91 ? 5.477 0.902 5.979 1.00 87.75 91 LYS A N 1
ATOM 677 C CA . LYS A 1 91 ? 6.358 0.988 4.816 1.00 87.75 91 LYS A CA 1
ATOM 678 C C . LYS A 1 91 ? 5.736 0.211 3.671 1.00 87.75 91 LYS A C 1
ATOM 680 O O . LYS A 1 91 ? 5.187 -0.858 3.895 1.00 87.75 91 LYS A O 1
ATOM 685 N N . GLY A 1 92 ? 5.841 0.751 2.464 1.00 85.25 92 GLY A N 1
ATOM 686 C CA . GLY A 1 92 ? 5.455 0.066 1.236 1.00 85.25 92 GLY A CA 1
ATOM 687 C C . GLY A 1 92 ? 6.653 -0.107 0.314 1.00 85.25 92 GLY A C 1
ATOM 688 O O . GLY A 1 92 ? 7.467 0.811 0.194 1.00 85.25 92 GLY A O 1
ATOM 689 N N . LEU A 1 93 ? 6.738 -1.253 -0.350 1.00 86.44 93 LEU A N 1
ATOM 690 C CA . LEU A 1 93 ? 7.643 -1.524 -1.461 1.00 86.44 93 LEU A CA 1
ATOM 691 C C . LEU A 1 93 ? 6.803 -1.980 -2.653 1.00 86.44 93 LEU A C 1
ATOM 693 O O . LEU A 1 93 ? 6.101 -2.982 -2.561 1.00 86.44 93 LEU A O 1
ATOM 697 N N . GLY A 1 94 ? 6.868 -1.233 -3.750 1.00 83.62 94 GLY A N 1
ATOM 698 C CA . GLY A 1 94 ? 6.273 -1.624 -5.024 1.00 83.62 94 GLY A CA 1
ATOM 699 C C . GLY A 1 94 ? 7.348 -2.158 -5.961 1.00 83.62 94 GLY A C 1
ATOM 700 O O . GLY A 1 94 ? 8.371 -1.491 -6.134 1.00 83.62 94 GLY A O 1
ATOM 701 N N . ILE A 1 95 ? 7.114 -3.316 -6.573 1.00 82.12 95 ILE A N 1
ATOM 702 C CA . ILE A 1 95 ? 7.976 -3.915 -7.602 1.00 82.12 95 ILE A CA 1
ATOM 703 C C . ILE A 1 95 ? 7.244 -3.836 -8.938 1.00 82.12 95 ILE A C 1
ATOM 705 O O . ILE A 1 95 ? 6.086 -4.225 -9.019 1.00 82.12 95 ILE A O 1
ATOM 709 N N . LYS A 1 96 ? 7.886 -3.326 -9.988 1.00 80.50 96 LYS A N 1
ATOM 710 C CA . LYS A 1 96 ? 7.320 -3.251 -11.341 1.00 80.50 96 LYS A CA 1
ATOM 711 C C . LYS A 1 96 ? 7.704 -4.467 -12.178 1.00 80.50 96 LYS A C 1
ATOM 713 O O . LYS A 1 96 ? 8.653 -5.178 -11.863 1.00 80.50 96 LYS A O 1
ATOM 718 N N . ALA A 1 97 ? 6.992 -4.671 -13.287 1.00 78.56 97 ALA A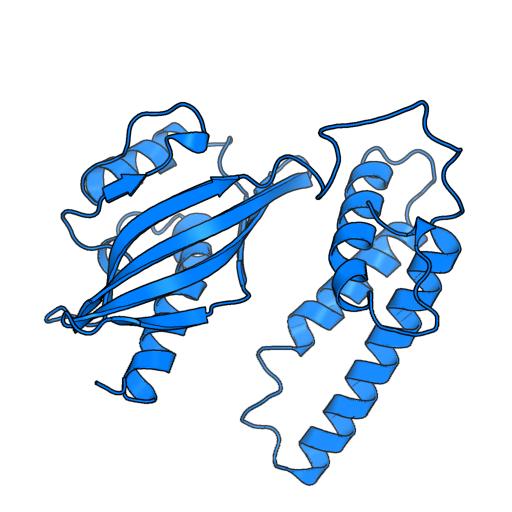 N 1
ATOM 719 C CA . ALA A 1 97 ? 7.241 -5.780 -14.211 1.00 78.56 97 ALA A CA 1
ATOM 720 C C . ALA A 1 97 ? 8.660 -5.778 -14.820 1.00 78.56 97 ALA A C 1
ATOM 722 O O . ALA A 1 97 ? 9.171 -6.833 -15.182 1.00 78.56 97 ALA A O 1
ATOM 723 N N . ASP A 1 98 ? 9.306 -4.611 -14.916 1.00 75.81 98 ASP A N 1
ATOM 724 C CA . ASP A 1 98 ? 10.693 -4.466 -15.380 1.00 75.81 98 ASP A CA 1
ATOM 725 C C . ASP A 1 98 ? 11.741 -4.689 -14.270 1.00 75.81 98 ASP A C 1
ATOM 727 O O . ASP A 1 98 ? 12.937 -4.517 -14.501 1.00 75.81 98 ASP A O 1
ATOM 731 N N . GLY A 1 99 ? 11.304 -5.060 -13.062 1.00 69.81 99 GLY A N 1
ATOM 732 C CA . GLY A 1 99 ? 12.152 -5.263 -11.889 1.00 69.81 99 GLY A CA 1
ATOM 733 C C . GLY A 1 99 ? 12.530 -3.977 -11.151 1.00 69.81 99 GLY A C 1
ATOM 734 O O . GLY A 1 99 ? 13.145 -4.052 -10.087 1.00 69.81 99 GLY A O 1
ATOM 735 N N . SER A 1 100 ? 12.160 -2.795 -11.659 1.00 75.38 100 SER A N 1
ATOM 736 C CA . SER A 1 100 ? 12.361 -1.549 -10.918 1.00 75.38 100 SER A CA 1
ATOM 737 C C . SER A 1 100 ? 11.472 -1.511 -9.674 1.00 75.38 100 SER A C 1
ATOM 739 O O . SER A 1 100 ? 10.345 -2.011 -9.670 1.00 75.38 100 SER A O 1
ATOM 741 N N . CYS A 1 101 ? 11.971 -0.910 -8.596 1.00 78.88 101 CYS A N 1
ATOM 742 C CA . CYS A 1 101 ? 11.251 -0.845 -7.330 1.00 78.88 101 CYS A CA 1
ATOM 743 C C . CYS A 1 101 ? 11.210 0.570 -6.754 1.00 78.88 101 CYS A C 1
ATOM 745 O O . CYS A 1 101 ? 12.114 1.380 -6.968 1.00 78.88 101 CYS A O 1
ATOM 747 N N . GLY A 1 102 ? 10.167 0.861 -5.980 1.00 74.88 102 GLY A N 1
ATOM 748 C CA . GLY A 1 102 ? 10.014 2.122 -5.260 1.00 74.88 102 GLY A CA 1
ATOM 749 C C . GLY A 1 102 ? 9.542 1.888 -3.834 1.00 74.88 102 GLY A C 1
ATOM 750 O O . GLY A 1 102 ? 8.735 0.996 -3.586 1.00 74.88 102 GLY A O 1
ATOM 751 N N . SER A 1 103 ? 10.024 2.706 -2.898 1.00 79.38 103 SER A N 1
ATOM 752 C CA . SER A 1 103 ? 9.585 2.649 -1.503 1.00 79.38 103 SER A CA 1
ATOM 753 C C . SER A 1 103 ? 8.731 3.853 -1.122 1.00 79.38 103 SER A C 1
ATOM 755 O O . SER A 1 103 ? 8.953 4.987 -1.563 1.00 79.38 103 SER A O 1
ATOM 757 N N . VAL A 1 104 ? 7.743 3.599 -0.271 1.00 85.50 104 VAL A N 1
ATOM 758 C CA . VAL A 1 104 ? 6.829 4.604 0.265 1.00 85.50 104 VAL A CA 1
ATOM 759 C C . VAL A 1 104 ? 6.672 4.443 1.774 1.00 85.50 104 VAL A C 1
ATOM 761 O O . VAL A 1 104 ? 7.010 3.416 2.364 1.00 85.50 104 VAL A O 1
ATOM 764 N N . SER A 1 105 ? 6.166 5.480 2.427 1.00 88.69 105 SER A N 1
ATOM 765 C CA . SER A 1 105 ? 5.554 5.367 3.749 1.00 88.69 105 SER A CA 1
ATOM 766 C C . SER A 1 105 ? 4.071 5.680 3.620 1.00 88.69 105 SER A C 1
ATOM 768 O O . SER A 1 105 ? 3.717 6.707 3.041 1.00 88.69 105 SER A O 1
ATOM 770 N N . TYR A 1 106 ? 3.233 4.806 4.161 1.00 95.62 106 TYR A N 1
ATOM 771 C CA . TYR A 1 106 ? 1.811 5.068 4.309 1.00 95.62 106 TYR A CA 1
ATOM 772 C C . TYR A 1 106 ? 1.555 5.711 5.666 1.00 95.62 106 TYR A C 1
ATOM 774 O O . TYR A 1 106 ? 2.186 5.362 6.671 1.00 95.62 106 TYR A O 1
ATOM 782 N N . ASP A 1 107 ? 0.648 6.676 5.667 1.00 96.94 107 ASP A N 1
ATOM 783 C CA . ASP A 1 107 ? 0.090 7.279 6.866 1.00 96.94 107 ASP A CA 1
ATOM 784 C C . ASP A 1 107 ? -1.434 7.239 6.753 1.00 96.94 107 ASP A C 1
ATOM 786 O O . ASP A 1 107 ? -2.045 8.004 5.998 1.00 96.94 107 ASP A O 1
ATOM 790 N N . ASP A 1 108 ? -2.017 6.282 7.467 1.00 98.25 108 ASP A N 1
ATOM 791 C CA . ASP A 1 108 ? -3.415 5.902 7.367 1.00 98.25 108 ASP A CA 1
ATOM 792 C C . ASP A 1 108 ? -4.194 6.367 8.610 1.00 98.25 108 ASP A C 1
ATOM 794 O O . ASP A 1 108 ? -3.729 6.238 9.748 1.00 98.25 108 ASP A O 1
ATOM 798 N N . THR A 1 109 ? -5.408 6.874 8.397 1.00 97.81 109 THR A N 1
ATOM 799 C CA . THR A 1 109 ? -6.462 6.894 9.420 1.00 97.81 109 THR A CA 1
ATOM 800 C C . THR A 1 109 ? -7.345 5.677 9.207 1.00 97.81 109 THR A C 1
ATOM 802 O O . THR A 1 109 ? -7.864 5.462 8.110 1.00 97.81 109 THR A O 1
ATOM 805 N N . VAL A 1 110 ? -7.548 4.909 10.270 1.00 97.12 110 VAL A N 1
ATOM 806 C CA . VAL A 1 110 ? -8.393 3.720 10.287 1.00 97.12 110 VAL A CA 1
ATOM 807 C C . VAL A 1 110 ? -9.526 3.925 11.285 1.00 97.12 110 VAL A C 1
ATOM 809 O O . VAL A 1 110 ? -9.317 4.397 12.407 1.00 97.12 110 VAL A O 1
ATOM 812 N N . VAL A 1 111 ? -10.734 3.568 10.866 1.00 95.81 111 VAL A N 1
ATOM 813 C CA . VAL A 1 111 ? -11.971 3.729 11.631 1.00 95.81 111 VAL A CA 1
ATOM 814 C C . VAL A 1 111 ? -12.703 2.400 11.745 1.00 95.81 111 VAL A C 1
ATOM 816 O O . VAL A 1 111 ? -12.618 1.542 10.863 1.00 95.81 111 VAL A O 1
ATOM 819 N N . ARG A 1 112 ? -13.426 2.215 12.850 1.00 94.12 112 ARG A N 1
ATOM 820 C CA . ARG A 1 112 ? -14.279 1.045 13.052 1.00 94.12 112 ARG A CA 1
ATOM 821 C C . ARG A 1 112 ? -15.628 1.292 12.385 1.00 94.12 112 ARG A C 1
ATOM 823 O O . ARG A 1 112 ? -16.303 2.266 12.700 1.00 94.12 112 ARG A O 1
ATOM 830 N N . THR A 1 113 ? -16.026 0.390 11.499 1.00 94.50 113 THR A N 1
ATOM 831 C CA . THR A 1 113 ? -17.337 0.380 10.838 1.00 94.50 113 THR A CA 1
ATOM 832 C C . THR A 1 113 ? -18.179 -0.795 11.347 1.00 94.50 113 THR A C 1
ATOM 834 O O . THR A 1 113 ? -17.712 -1.587 12.174 1.00 94.50 113 THR A O 1
ATOM 837 N N . ALA A 1 114 ? -19.417 -0.923 10.860 1.00 94.19 114 ALA A N 1
ATOM 838 C CA . ALA A 1 114 ? -20.255 -2.090 11.140 1.00 94.19 114 ALA A CA 1
ATOM 839 C C . ALA A 1 114 ? -19.624 -3.400 10.621 1.00 94.19 114 ALA A C 1
ATOM 841 O O . ALA A 1 114 ? -19.742 -4.430 11.278 1.00 94.19 114 ALA A O 1
ATOM 842 N N . ASP A 1 115 ? -18.873 -3.326 9.518 1.00 93.06 115 ASP A N 1
ATOM 843 C CA . ASP A 1 115 ? -18.271 -4.471 8.821 1.00 93.06 115 ASP A CA 1
ATOM 844 C C . ASP A 1 115 ? -16.777 -4.656 9.154 1.00 93.06 115 ASP A C 1
ATOM 846 O O . ASP A 1 115 ? -16.018 -5.293 8.416 1.00 93.06 115 ASP A O 1
ATOM 850 N N . GLY A 1 116 ? -16.326 -4.066 10.265 1.00 94.75 116 GLY A N 1
ATOM 851 C CA . GLY A 1 116 ? -14.944 -4.127 10.744 1.00 94.75 116 GLY A CA 1
ATOM 852 C C . GLY A 1 116 ? -14.146 -2.844 10.505 1.00 94.75 116 GLY A C 1
ATOM 853 O O . GLY A 1 116 ? -14.698 -1.775 10.247 1.00 94.75 116 GLY A O 1
ATOM 854 N N . TRP A 1 117 ? -12.826 -2.928 10.656 1.00 96.94 117 TRP A N 1
ATOM 855 C CA . TRP A 1 117 ? -11.929 -1.782 10.484 1.00 96.94 117 TRP A CA 1
ATOM 856 C C . TRP A 1 117 ? -11.738 -1.445 9.002 1.00 96.94 117 TRP A C 1
ATOM 858 O O . TRP A 1 117 ? -11.629 -2.353 8.181 1.00 96.94 117 TRP A O 1
ATOM 868 N N . ARG A 1 118 ? -11.706 -0.151 8.666 1.00 98.06 118 ARG A N 1
ATOM 869 C CA . ARG A 1 118 ? -11.483 0.366 7.305 1.00 98.06 118 ARG A CA 1
ATOM 870 C C . ARG A 1 118 ? -10.591 1.596 7.324 1.00 98.06 118 ARG A C 1
ATOM 872 O O . ARG A 1 118 ? -10.635 2.382 8.268 1.00 98.06 118 ARG A O 1
ATOM 879 N N . ILE A 1 119 ? -9.813 1.783 6.267 1.00 98.56 119 ILE A N 1
ATOM 880 C CA . ILE A 1 119 ? -8.995 2.973 6.043 1.00 98.56 119 ILE A CA 1
ATOM 881 C C . ILE A 1 119 ? -9.904 4.086 5.506 1.00 98.56 119 ILE A C 1
ATOM 883 O O . ILE A 1 119 ? -10.439 3.977 4.403 1.00 98.56 119 ILE A O 1
ATOM 887 N N . SER A 1 120 ? -10.080 5.158 6.277 1.00 98.00 120 SER A N 1
ATOM 888 C CA . SER A 1 120 ? -10.844 6.345 5.858 1.00 98.00 120 SER A CA 1
ATOM 889 C C . SER A 1 120 ? -9.972 7.395 5.175 1.00 98.00 120 SER A C 1
ATOM 891 O O . SER A 1 120 ? -10.445 8.206 4.379 1.00 98.00 120 SER A O 1
ATOM 893 N N . HIS A 1 121 ? -8.672 7.374 5.451 1.00 98.56 121 HIS A N 1
ATOM 894 C CA . HIS A 1 121 ? -7.708 8.253 4.816 1.00 98.56 121 HIS A CA 1
ATOM 895 C C . HIS A 1 121 ? -6.387 7.520 4.653 1.00 98.56 121 HIS A C 1
ATOM 897 O O . HIS A 1 121 ? -5.900 6.940 5.617 1.00 98.56 121 HIS A O 1
ATOM 903 N N . ARG A 1 122 ? -5.775 7.607 3.475 1.00 98.56 122 ARG A N 1
ATOM 904 C CA . ARG A 1 122 ? -4.421 7.115 3.212 1.00 98.56 122 ARG A CA 1
ATOM 905 C C . ARG A 1 122 ? -3.601 8.218 2.585 1.00 98.56 122 ARG A C 1
ATOM 907 O O . ARG A 1 122 ? -3.973 8.712 1.529 1.00 98.56 122 ARG A O 1
ATOM 914 N N . LYS A 1 123 ? -2.462 8.560 3.184 1.00 98.00 123 LYS A N 1
ATOM 915 C CA . LYS A 1 123 ? -1.450 9.397 2.534 1.00 98.00 123 LYS A CA 1
ATOM 916 C C . LYS A 1 123 ? -0.235 8.576 2.153 1.00 98.00 123 LYS A C 1
ATOM 918 O O . LYS A 1 123 ? 0.326 7.874 2.994 1.00 98.00 123 LYS A O 1
ATOM 923 N N . VAL A 1 124 ? 0.198 8.705 0.903 1.00 94.38 124 VAL A N 1
ATOM 924 C CA . VAL A 1 124 ? 1.370 7.993 0.388 1.00 94.38 124 VAL A CA 1
ATOM 925 C C . VAL A 1 124 ? 2.544 8.950 0.229 1.00 94.38 124 VAL A C 1
ATOM 927 O O . VAL A 1 124 ? 2.506 9.876 -0.575 1.00 94.38 124 VAL A O 1
ATOM 930 N N . TRP A 1 125 ? 3.620 8.687 0.965 1.00 86.19 125 TRP A N 1
ATOM 931 C CA . TRP A 1 125 ? 4.855 9.463 0.902 1.00 86.19 125 TRP A CA 1
ATOM 932 C C . TRP A 1 125 ? 5.953 8.669 0.191 1.00 86.19 125 TRP A C 1
ATOM 934 O O . TRP A 1 125 ? 6.482 7.722 0.781 1.00 86.19 125 TRP A O 1
ATOM 944 N N . PRO A 1 126 ? 6.350 9.027 -1.040 1.00 81.50 126 PRO A N 1
ATOM 945 C CA . PRO A 1 126 ? 7.470 8.389 -1.708 1.00 81.50 126 PRO A CA 1
ATOM 946 C C . PRO A 1 126 ? 8.779 8.728 -1.002 1.00 81.50 126 PRO A C 1
ATOM 948 O O . PRO A 1 126 ? 9.077 9.890 -0.714 1.00 81.50 126 PRO A O 1
ATOM 951 N N . ARG A 1 127 ? 9.617 7.718 -0.767 1.00 72.94 127 ARG A N 1
ATOM 952 C CA . ARG A 1 127 ? 10.980 7.942 -0.290 1.00 72.94 127 ARG A CA 1
ATOM 953 C C . ARG A 1 127 ? 11.926 7.983 -1.488 1.00 72.94 127 ARG A C 1
ATOM 955 O O . ARG A 1 127 ? 12.381 6.954 -1.964 1.00 72.94 127 ARG A O 1
ATOM 962 N N . ARG A 1 128 ? 12.212 9.197 -1.969 1.00 66.44 128 ARG A N 1
ATOM 963 C CA . ARG A 1 128 ? 13.044 9.430 -3.168 1.00 66.44 128 ARG A CA 1
ATOM 964 C C . ARG A 1 128 ? 14.529 9.655 -2.882 1.00 66.44 128 ARG A C 1
ATOM 966 O O . ARG A 1 128 ? 15.337 9.519 -3.788 1.00 66.44 128 ARG A O 1
ATOM 973 N N . ALA A 1 129 ? 14.884 10.019 -1.649 1.00 55.53 129 ALA A N 1
ATOM 974 C CA . ALA A 1 129 ? 16.254 10.367 -1.285 1.00 55.53 129 ALA A CA 1
ATOM 975 C C . ALA A 1 129 ? 16.703 9.689 0.024 1.00 55.53 129 ALA A C 1
ATOM 977 O O . ALA A 1 129 ? 15.921 9.608 0.983 1.00 55.53 129 ALA A O 1
ATOM 978 N N . PRO A 1 130 ? 17.971 9.260 0.116 1.00 51.31 130 PRO A N 1
ATOM 979 C CA . PRO A 1 130 ? 18.643 8.969 1.378 1.00 51.31 130 PRO A CA 1
ATOM 980 C C . PRO A 1 130 ? 18.540 10.126 2.382 1.00 51.31 130 PRO A C 1
ATOM 982 O O . PRO A 1 130 ? 18.284 11.280 2.032 1.00 51.31 130 PRO A O 1
ATOM 985 N N . LEU A 1 131 ? 18.708 9.828 3.669 1.00 38.81 131 LEU A N 1
ATOM 986 C CA . LEU A 1 131 ? 18.842 10.874 4.685 1.00 38.81 131 LEU A CA 1
ATOM 987 C C . LEU A 1 131 ? 20.165 11.628 4.451 1.00 38.81 131 LEU A C 1
ATOM 989 O O . LEU A 1 131 ? 21.222 11.009 4.481 1.00 38.81 131 LEU A O 1
ATOM 993 N N . GLY A 1 132 ? 20.106 12.949 4.232 1.00 41.59 132 GLY A N 1
ATOM 994 C CA . GLY A 1 132 ? 21.287 13.829 4.217 1.00 41.59 132 GLY A CA 1
ATOM 995 C C . GLY A 1 132 ? 21.737 14.396 2.862 1.00 41.59 132 GLY A C 1
ATOM 996 O O . GLY A 1 132 ? 22.575 15.289 2.855 1.00 41.59 132 GLY A O 1
ATOM 997 N N . LEU A 1 133 ? 21.157 13.996 1.726 1.00 44.09 133 LEU A N 1
ATOM 998 C CA . LEU A 1 133 ? 21.590 14.473 0.394 1.00 44.09 133 LEU A CA 1
ATOM 999 C C . LEU A 1 133 ? 21.043 15.857 -0.023 1.00 44.09 133 LEU A C 1
ATOM 1001 O O . LEU A 1 133 ? 20.970 16.176 -1.205 1.00 44.09 133 LEU A O 1
ATOM 1005 N N . ALA A 1 134 ? 20.719 16.725 0.941 1.00 39.62 134 ALA A N 1
ATOM 1006 C CA . ALA A 1 134 ? 20.591 18.163 0.676 1.00 39.62 134 ALA A CA 1
ATOM 1007 C C 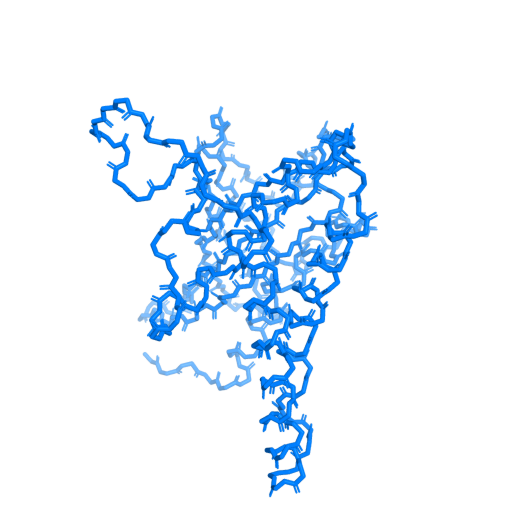. ALA A 1 134 ? 21.965 18.874 0.640 1.00 39.62 134 ALA A C 1
ATOM 1009 O O . ALA A 1 134 ? 22.033 20.086 0.418 1.00 39.62 134 ALA A O 1
ATOM 1010 N N . HIS A 1 135 ? 23.073 18.148 0.854 1.00 40.59 135 HIS A N 1
ATOM 1011 C CA . HIS A 1 135 ? 24.411 18.723 0.787 1.00 40.59 135 HIS A CA 1
ATOM 1012 C C . HIS A 1 135 ? 25.508 17.706 0.417 1.00 40.59 135 HIS A C 1
ATOM 1014 O O . HIS A 1 135 ? 25.581 16.624 0.988 1.00 40.59 135 HIS A O 1
ATOM 1020 N N . THR A 1 136 ? 26.411 18.172 -0.455 1.00 35.81 136 THR A N 1
ATOM 1021 C CA . THR A 1 136 ? 27.820 17.773 -0.685 1.00 35.81 136 THR A CA 1
ATOM 1022 C C . THR A 1 136 ? 28.203 16.697 -1.715 1.00 35.81 136 THR A C 1
ATOM 1024 O O . THR A 1 136 ? 27.823 15.542 -1.600 1.00 35.81 136 THR A O 1
ATOM 1027 N N . GLY A 1 137 ? 29.086 17.132 -2.637 1.00 38.44 137 GLY A N 1
ATOM 1028 C CA . GLY A 1 137 ? 30.434 16.569 -2.868 1.00 38.44 137 GLY A CA 1
ATOM 1029 C C . GLY A 1 137 ? 30.571 15.380 -3.833 1.00 38.44 137 GLY A C 1
ATOM 1030 O O . GLY A 1 137 ? 29.644 14.586 -3.930 1.00 38.44 137 GLY A O 1
ATOM 1031 N N . PRO A 1 138 ? 31.702 15.242 -4.563 1.00 38.88 138 PRO A N 1
ATOM 1032 C CA . PRO A 1 138 ? 31.905 14.109 -5.464 1.00 38.88 138 PRO A CA 1
ATOM 1033 C C . PRO A 1 138 ? 32.066 12.810 -4.659 1.00 38.88 138 PRO A C 1
ATOM 1035 O O . PRO A 1 138 ? 32.693 12.810 -3.603 1.00 38.88 138 PRO A O 1
ATOM 1038 N N . ALA A 1 139 ? 31.459 11.733 -5.160 1.00 45.62 139 ALA A N 1
ATOM 1039 C CA . ALA A 1 139 ? 31.430 10.415 -4.534 1.00 45.62 139 ALA A CA 1
ATOM 1040 C C . ALA A 1 139 ? 32.775 9.678 -4.670 1.00 45.62 139 ALA A C 1
ATOM 1042 O O . ALA A 1 139 ? 33.344 9.647 -5.762 1.00 45.62 139 ALA A O 1
ATOM 1043 N N . ASP A 1 140 ? 33.235 9.063 -3.578 1.00 40.97 140 ASP A N 1
ATOM 1044 C CA . ASP A 1 140 ? 34.296 8.049 -3.591 1.00 40.97 140 ASP A CA 1
ATOM 1045 C C . ASP A 1 140 ? 33.775 6.732 -4.211 1.00 40.97 140 ASP A C 1
ATOM 1047 O O . ASP A 1 140 ? 32.580 6.428 -4.140 1.00 40.97 140 ASP A O 1
ATOM 1051 N N . GLU A 1 141 ? 34.670 5.970 -4.850 1.00 43.50 141 GLU A N 1
ATOM 1052 C CA . GLU A 1 141 ? 34.366 4.739 -5.601 1.00 43.50 141 GLU A CA 1
ATOM 1053 C C . GLU A 1 141 ? 33.689 3.640 -4.747 1.00 43.50 141 GLU A C 1
ATOM 1055 O O . GLU A 1 141 ? 33.981 3.506 -3.556 1.00 43.50 141 GLU A O 1
ATOM 1060 N N . PRO A 1 142 ? 32.791 2.817 -5.331 1.00 49.47 142 PRO A N 1
ATOM 1061 C CA . PRO A 1 142 ? 32.040 1.815 -4.581 1.00 49.47 142 PRO A CA 1
ATOM 1062 C C . PRO A 1 142 ? 32.892 0.578 -4.250 1.00 49.47 142 PRO A C 1
ATOM 1064 O O . PRO A 1 142 ? 33.343 -0.140 -5.139 1.00 49.47 142 PRO A O 1
ATOM 1067 N N . GLU A 1 143 ? 33.051 0.300 -2.955 1.00 58.34 143 GLU A N 1
ATOM 1068 C CA . GLU A 1 143 ? 33.637 -0.942 -2.428 1.00 58.34 143 GLU A CA 1
ATOM 1069 C C . GLU A 1 143 ? 32.736 -2.178 -2.687 1.00 58.34 143 GLU A C 1
ATOM 1071 O O . GLU A 1 143 ? 31.507 -2.065 -2.816 1.00 58.34 143 GLU A O 1
ATOM 1076 N N . ASP A 1 144 ? 33.380 -3.353 -2.752 1.00 68.69 144 ASP A N 1
ATOM 1077 C CA . ASP A 1 144 ? 32.890 -4.629 -3.301 1.00 68.69 144 ASP A CA 1
ATOM 1078 C C . ASP A 1 144 ? 31.551 -5.116 -2.703 1.00 68.69 144 ASP A C 1
ATOM 1080 O O . ASP A 1 144 ? 31.389 -5.288 -1.493 1.00 68.69 144 ASP A O 1
ATOM 1084 N N . ILE A 1 145 ? 30.575 -5.369 -3.583 1.00 72.62 145 ILE A N 1
ATOM 1085 C CA . ILE A 1 145 ? 29.267 -5.953 -3.252 1.00 72.62 145 ILE A CA 1
ATOM 1086 C C . ILE A 1 145 ? 29.399 -7.384 -2.707 1.00 72.62 145 ILE A C 1
ATOM 1088 O O . ILE A 1 145 ? 28.534 -7.820 -1.951 1.00 72.62 145 ILE A O 1
ATOM 1092 N N . GLY A 1 146 ? 30.476 -8.100 -3.049 1.00 70.94 146 GLY A N 1
ATOM 1093 C CA . GLY A 1 146 ? 30.746 -9.464 -2.594 1.00 70.94 146 GLY A CA 1
ATOM 1094 C C . GLY A 1 146 ? 30.757 -9.594 -1.072 1.00 70.94 146 GLY A C 1
ATOM 1095 O O . GLY A 1 146 ? 30.030 -10.422 -0.525 1.00 70.94 146 GLY A O 1
ATOM 1096 N N . ASP A 1 147 ? 31.481 -8.708 -0.385 1.00 75.94 147 ASP A N 1
ATOM 1097 C CA . ASP A 1 147 ? 31.581 -8.699 1.081 1.00 75.94 147 ASP A CA 1
ATOM 1098 C C . ASP A 1 147 ? 30.218 -8.477 1.763 1.00 75.94 147 ASP A C 1
ATOM 1100 O O . ASP A 1 147 ? 29.928 -9.058 2.811 1.00 75.94 147 ASP A O 1
ATOM 1104 N N . LEU A 1 148 ? 29.349 -7.656 1.159 1.00 70.75 148 LEU A N 1
ATOM 1105 C CA . LEU A 1 148 ? 27.997 -7.420 1.670 1.00 70.75 148 LEU A CA 1
ATOM 1106 C C . LEU A 1 148 ? 27.116 -8.670 1.540 1.00 70.75 148 LEU A C 1
ATOM 1108 O O . LEU A 1 148 ? 26.331 -8.977 2.440 1.00 70.75 148 LEU A O 1
ATOM 1112 N N . LEU A 1 149 ? 27.234 -9.397 0.427 1.00 71.88 149 LEU A N 1
ATOM 1113 C CA . LEU A 1 149 ? 26.477 -10.630 0.208 1.00 71.88 149 LEU A CA 1
ATOM 1114 C C . LEU A 1 149 ? 26.868 -11.704 1.223 1.00 71.88 149 LEU A C 1
ATOM 1116 O O . LEU A 1 149 ? 25.992 -12.379 1.762 1.00 71.88 149 LEU A O 1
ATOM 1120 N N . GLU A 1 150 ? 28.163 -11.849 1.508 1.00 73.94 150 GLU A N 1
ATOM 1121 C CA . GLU A 1 150 ? 28.651 -12.802 2.509 1.00 73.94 150 GLU A CA 1
ATOM 1122 C C . GLU A 1 150 ? 28.152 -12.459 3.915 1.00 73.94 150 GLU A C 1
ATOM 1124 O O . GLU A 1 150 ? 27.645 -13.340 4.613 1.00 73.94 150 GLU A O 1
ATOM 1129 N N . PHE A 1 151 ? 28.195 -11.177 4.293 1.00 71.44 151 PHE A N 1
ATOM 1130 C CA . PHE A 1 151 ? 27.646 -10.693 5.560 1.00 71.44 151 PHE A CA 1
ATOM 1131 C C . PHE A 1 151 ? 26.149 -11.012 5.711 1.00 71.44 151 PHE A C 1
ATOM 1133 O O . PHE A 1 151 ? 25.723 -11.551 6.734 1.00 71.44 151 PHE A O 1
ATOM 1140 N N . LEU A 1 152 ? 25.342 -10.724 4.685 1.00 65.44 152 LEU A N 1
ATOM 1141 C CA . LEU A 1 152 ? 23.896 -10.956 4.736 1.00 65.44 152 LEU A CA 1
ATOM 1142 C C . LEU A 1 152 ? 23.537 -12.438 4.793 1.00 65.44 152 LEU A C 1
ATOM 1144 O O . LEU A 1 152 ? 22.638 -12.816 5.541 1.00 65.44 152 LEU A O 1
ATOM 1148 N N . LEU A 1 153 ? 24.233 -13.280 4.027 1.00 66.88 153 LEU A N 1
ATOM 1149 C CA . LEU A 1 153 ? 23.994 -14.722 4.030 1.00 66.88 153 LEU A CA 1
ATOM 1150 C C . LEU A 1 153 ? 24.328 -15.342 5.390 1.00 66.88 153 LEU A C 1
ATOM 1152 O O . LEU A 1 153 ? 23.526 -16.121 5.904 1.00 66.88 153 LEU A O 1
ATOM 1156 N N . ALA A 1 154 ? 25.457 -14.962 5.995 1.00 67.06 154 ALA A N 1
ATOM 1157 C CA . ALA A 1 154 ? 25.820 -15.413 7.337 1.00 67.06 154 ALA A CA 1
ATOM 1158 C C . ALA A 1 154 ? 24.770 -14.982 8.371 1.00 67.06 154 ALA A C 1
ATOM 1160 O O . ALA A 1 154 ? 24.309 -15.791 9.175 1.00 67.06 154 ALA A O 1
ATOM 1161 N N . ARG A 1 155 ? 24.308 -13.729 8.293 1.00 72.25 155 ARG A N 1
ATOM 1162 C CA . ARG A 1 155 ? 23.350 -13.199 9.260 1.00 72.25 155 ARG A CA 1
ATOM 1163 C C . ARG A 1 155 ? 21.962 -13.824 9.144 1.00 72.25 155 ARG A C 1
ATOM 1165 O O . ARG A 1 155 ? 21.376 -14.167 10.164 1.00 72.25 155 ARG A O 1
ATOM 1172 N N . VAL A 1 156 ? 21.474 -14.038 7.922 1.00 62.62 156 VAL A N 1
ATOM 1173 C CA . VAL A 1 156 ? 20.223 -14.770 7.667 1.00 62.62 156 VAL A CA 1
ATOM 1174 C C . VAL A 1 156 ? 20.291 -16.185 8.249 1.00 62.62 156 VAL A C 1
ATOM 1176 O O . VAL A 1 156 ? 19.327 -16.647 8.854 1.00 62.62 156 VAL A O 1
ATOM 1179 N N . MET A 1 157 ? 21.434 -16.866 8.120 1.00 60.34 157 MET A N 1
ATOM 1180 C CA . MET A 1 157 ? 21.628 -18.192 8.711 1.00 60.34 157 MET A CA 1
ATOM 1181 C C . MET A 1 157 ? 21.651 -18.161 10.245 1.00 60.34 157 MET A C 1
ATOM 1183 O O . MET A 1 157 ? 21.074 -19.051 10.869 1.00 60.34 157 MET A O 1
ATOM 1187 N N . ASP A 1 158 ? 22.282 -17.160 10.858 1.00 59.50 158 ASP A N 1
ATOM 1188 C CA . ASP A 1 158 ? 22.313 -17.005 12.317 1.00 59.50 158 ASP A CA 1
ATOM 1189 C C . ASP A 1 158 ? 20.938 -16.659 12.891 1.00 59.50 158 ASP A C 1
ATOM 1191 O O . ASP A 1 158 ? 20.535 -17.210 13.916 1.00 59.50 158 ASP A O 1
ATOM 1195 N N . ASP A 1 159 ? 20.202 -15.771 12.220 1.00 61.12 159 ASP A N 1
ATOM 1196 C CA . ASP A 1 159 ? 18.826 -15.443 12.575 1.00 61.12 159 ASP A CA 1
ATOM 1197 C C . ASP A 1 159 ? 17.945 -16.693 12.475 1.00 61.12 159 ASP A C 1
ATOM 1199 O O . ASP A 1 159 ? 17.270 -17.036 13.443 1.00 61.12 159 ASP A O 1
ATOM 1203 N N . ASN A 1 160 ? 18.032 -17.459 11.383 1.00 57.59 160 ASN A N 1
ATOM 1204 C CA . ASN A 1 160 ? 17.303 -18.722 11.236 1.00 57.59 160 ASN A CA 1
ATOM 1205 C C . ASN A 1 160 ? 17.627 -19.737 12.353 1.00 57.59 160 ASN A C 1
ATOM 1207 O O . ASN A 1 160 ? 16.714 -20.386 12.866 1.00 57.59 160 ASN A O 1
ATOM 1211 N N . HIS A 1 161 ? 18.891 -19.853 12.784 1.00 57.47 161 HIS A N 1
ATOM 1212 C CA . HIS A 1 161 ? 19.266 -20.715 13.915 1.00 57.47 161 HIS A CA 1
ATOM 1213 C C . HIS A 1 161 ? 18.727 -20.204 15.258 1.00 57.47 161 HIS A C 1
ATOM 1215 O O . HIS A 1 161 ? 18.233 -20.998 16.062 1.00 57.47 161 HIS A O 1
ATOM 1221 N N . ALA A 1 162 ? 18.788 -18.894 15.507 1.00 56.66 162 ALA A N 1
ATOM 1222 C CA . ALA A 1 162 ? 18.222 -18.288 16.709 1.00 56.66 162 ALA A CA 1
ATOM 1223 C C . ALA A 1 162 ? 16.696 -18.479 16.765 1.00 56.66 162 ALA A C 1
ATOM 1225 O O . ALA A 1 162 ? 16.154 -18.810 17.820 1.00 56.66 162 ALA A O 1
ATOM 1226 N N . TYR A 1 163 ? 16.009 -18.356 15.627 1.00 58.75 163 TYR A N 1
ATOM 1227 C CA . TYR A 1 163 ? 14.571 -18.599 15.517 1.00 58.75 163 TYR A CA 1
ATOM 1228 C C . TYR A 1 163 ? 14.205 -20.074 15.708 1.00 58.75 163 TYR A C 1
ATOM 1230 O O . TYR A 1 163 ? 13.253 -20.358 16.433 1.00 58.75 163 TYR A O 1
ATOM 1238 N N . ALA A 1 164 ? 14.971 -21.015 15.144 1.00 56.94 164 ALA A N 1
ATOM 1239 C CA . ALA A 1 164 ? 14.764 -22.448 15.368 1.00 56.94 164 ALA A CA 1
ATOM 1240 C C . ALA A 1 164 ? 14.898 -22.824 16.857 1.00 56.94 164 ALA A C 1
ATOM 1242 O O . ALA A 1 164 ? 14.074 -23.569 17.384 1.00 56.94 164 ALA A O 1
ATOM 1243 N N . TYR A 1 165 ? 15.881 -22.248 17.558 1.00 52.47 165 TYR A N 1
ATOM 1244 C CA . TYR A 1 165 ? 16.064 -22.431 19.002 1.00 52.47 165 TYR A CA 1
ATOM 1245 C C . TYR A 1 165 ? 14.901 -21.848 19.829 1.00 52.47 165 TYR A C 1
ATOM 1247 O O . TYR A 1 165 ? 14.414 -22.476 20.772 1.00 52.47 165 TYR A O 1
ATOM 1255 N N . VAL A 1 166 ? 14.419 -20.653 19.471 1.00 52.75 166 VAL A N 1
ATOM 1256 C CA . VAL A 1 166 ? 13.277 -19.998 20.135 1.00 52.75 166 VAL A CA 1
ATOM 1257 C C . VAL A 1 166 ? 11.971 -20.765 19.899 1.00 52.75 166 VAL A C 1
ATOM 1259 O O . VAL A 1 166 ? 11.188 -20.931 20.834 1.00 52.75 166 VAL A O 1
ATOM 1262 N N . ALA A 1 167 ? 11.741 -21.278 18.690 1.00 56.12 167 ALA A N 1
ATOM 1263 C CA . ALA A 1 167 ? 10.555 -22.064 18.358 1.00 56.12 167 ALA A CA 1
ATOM 1264 C C . ALA A 1 167 ? 10.494 -23.395 19.126 1.00 56.12 167 ALA A C 1
ATOM 1266 O O . ALA A 1 167 ? 9.426 -23.761 19.620 1.00 56.12 167 ALA A O 1
ATOM 1267 N N . ASP A 1 168 ? 11.639 -24.067 19.286 1.00 56.31 168 ASP A N 1
ATOM 1268 C CA . ASP A 1 168 ? 11.776 -25.288 20.093 1.00 56.31 168 ASP A CA 1
ATOM 1269 C C . ASP A 1 168 ? 11.537 -25.019 21.593 1.00 56.31 168 ASP A C 1
A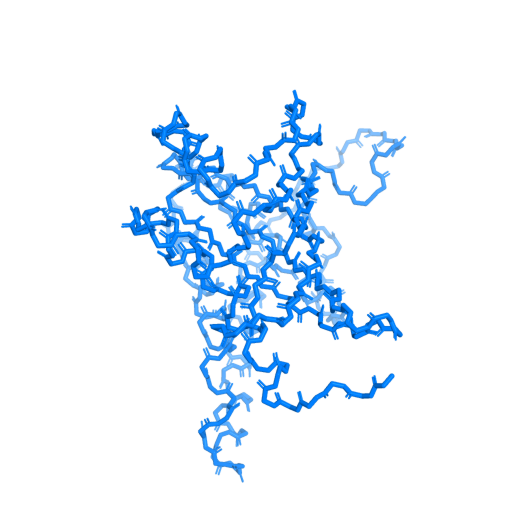TOM 1271 O O . ASP A 1 168 ? 10.942 -25.829 22.300 1.00 56.31 168 ASP A O 1
ATOM 1275 N N . THR A 1 169 ? 11.928 -23.834 22.076 1.00 56.12 169 THR A N 1
ATOM 1276 C CA . THR A 1 169 ? 11.841 -23.469 23.501 1.00 56.12 169 THR A CA 1
ATOM 1277 C C . THR A 1 169 ? 10.468 -22.920 23.923 1.00 56.12 169 THR A C 1
ATOM 1279 O O . THR A 1 169 ? 10.057 -23.129 25.065 1.00 56.12 169 THR A O 1
ATOM 1282 N N . ILE A 1 170 ? 9.761 -22.184 23.053 1.00 49.50 170 ILE A N 1
ATOM 1283 C CA . ILE A 1 170 ? 8.580 -21.373 23.437 1.00 49.50 170 ILE A CA 1
ATOM 1284 C C . ILE A 1 170 ? 7.271 -21.851 22.765 1.00 49.50 170 ILE A C 1
ATOM 1286 O O . ILE A 1 170 ? 6.188 -21.402 23.137 1.00 49.50 170 ILE A O 1
ATOM 1290 N N . GLY A 1 171 ? 7.336 -22.817 21.841 1.00 55.19 171 GLY A N 1
ATOM 1291 C CA . GLY A 1 171 ? 6.182 -23.315 21.085 1.00 55.19 171 GLY A CA 1
ATOM 1292 C C . GLY A 1 171 ? 5.945 -22.493 19.813 1.00 55.19 171 GLY A C 1
ATOM 1293 O O . GLY A 1 171 ? 5.621 -21.309 19.867 1.00 55.19 171 GLY A O 1
ATOM 1294 N N . GLY A 1 172 ? 6.128 -23.132 18.654 1.00 52.88 172 GLY A N 1
ATOM 1295 C CA . GLY A 1 172 ? 6.320 -22.486 17.348 1.00 52.88 172 GLY A CA 1
ATOM 1296 C C . GLY A 1 172 ? 5.142 -21.725 16.719 1.00 52.88 172 GLY A C 1
ATOM 1297 O O . GLY A 1 172 ? 5.313 -21.185 15.633 1.00 52.88 172 GLY A O 1
ATOM 1298 N N . GLU A 1 173 ? 3.968 -21.633 17.344 1.00 52.47 173 GLU A N 1
ATOM 1299 C CA . GLU A 1 173 ? 2.760 -21.133 16.658 1.00 52.47 173 GLU A CA 1
ATOM 1300 C C . GLU A 1 173 ? 2.621 -19.598 16.563 1.00 52.47 173 GLU A C 1
ATOM 1302 O O . GLU A 1 173 ? 1.722 -19.128 15.877 1.00 52.47 173 GLU A O 1
ATOM 1307 N N . ALA A 1 174 ? 3.482 -18.784 17.194 1.00 47.12 174 ALA A N 1
ATOM 1308 C CA . ALA A 1 174 ? 3.251 -17.326 17.271 1.00 47.12 174 ALA A CA 1
ATOM 1309 C C . ALA A 1 174 ? 4.348 -16.410 16.689 1.00 47.12 174 ALA A C 1
ATOM 1311 O O . ALA A 1 174 ? 4.194 -15.191 16.738 1.00 47.12 174 ALA A O 1
ATOM 1312 N N . LEU A 1 175 ? 5.451 -16.942 16.149 1.00 48.06 175 LEU A N 1
ATOM 1313 C CA . LEU A 1 175 ? 6.580 -16.110 15.680 1.00 48.06 175 LEU A CA 1
ATOM 1314 C C . LEU A 1 175 ? 7.180 -16.509 14.325 1.00 48.06 175 LEU A C 1
ATOM 1316 O O . LEU A 1 175 ? 7.996 -15.761 13.789 1.00 48.06 175 LEU A O 1
ATOM 1320 N N . LEU A 1 176 ? 6.794 -17.658 13.766 1.00 49.50 176 LEU A N 1
ATOM 1321 C CA . LEU A 1 176 ? 7.430 -18.199 12.561 1.00 49.50 176 LEU A CA 1
ATOM 1322 C C . LEU A 1 176 ? 6.940 -17.521 11.270 1.00 49.50 176 LEU A C 1
ATOM 1324 O O . LEU A 1 176 ? 7.743 -17.281 10.369 1.00 49.50 176 LEU A O 1
ATOM 1328 N N . ASP A 1 177 ? 5.671 -17.114 11.208 1.00 44.34 177 ASP A N 1
ATOM 1329 C CA . ASP A 1 177 ? 5.052 -16.688 9.945 1.00 44.34 177 ASP A CA 1
ATOM 1330 C C . ASP A 1 177 ? 5.444 -15.274 9.482 1.00 44.34 177 ASP A C 1
ATOM 1332 O O . ASP A 1 177 ? 5.391 -14.986 8.288 1.00 44.34 177 ASP A O 1
ATOM 1336 N N . SER A 1 178 ? 5.866 -14.374 10.381 1.00 49.66 178 SER A N 1
ATOM 1337 C CA . SER A 1 178 ? 6.109 -12.968 10.013 1.00 49.66 178 SER A CA 1
ATOM 1338 C C . SER A 1 178 ? 7.569 -12.621 9.698 1.00 49.66 178 SER A C 1
ATOM 1340 O O . SER A 1 178 ? 7.814 -11.622 9.024 1.00 49.66 178 SER A O 1
ATOM 1342 N N . HIS A 1 179 ? 8.544 -13.395 10.194 1.00 51.34 179 HIS A N 1
ATOM 1343 C CA . HIS A 1 179 ? 9.976 -13.065 10.081 1.00 51.34 179 HIS A CA 1
ATOM 1344 C C . HIS A 1 179 ? 10.753 -13.949 9.096 1.00 51.34 179 HIS A C 1
ATOM 1346 O O . HIS A 1 179 ? 11.631 -13.434 8.400 1.00 51.34 179 HIS A O 1
ATOM 1352 N N . LEU A 1 180 ? 10.416 -15.238 8.983 1.00 55.22 180 LEU A N 1
ATOM 1353 C CA . LEU A 1 180 ? 11.102 -16.160 8.069 1.00 55.22 180 LEU A CA 1
ATOM 1354 C C . LEU A 1 180 ? 10.982 -15.759 6.588 1.00 55.22 180 LEU A C 1
ATOM 1356 O O . LEU A 1 180 ? 12.015 -15.729 5.921 1.00 55.22 180 LEU A O 1
ATOM 1360 N N . PRO A 1 181 ? 9.813 -15.322 6.072 1.00 57.66 181 PRO A N 1
ATOM 1361 C CA . PR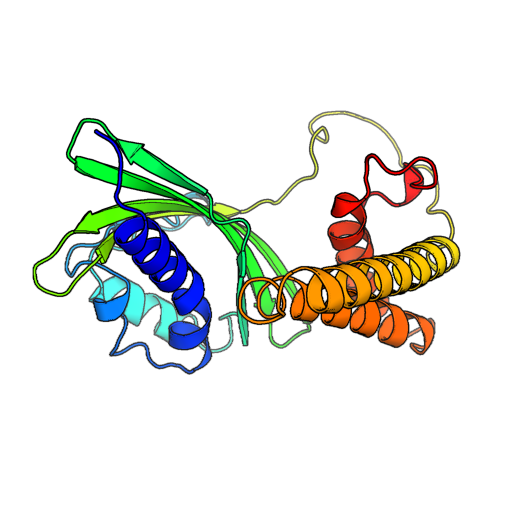O A 1 181 ? 9.692 -14.965 4.656 1.00 57.66 181 PRO A CA 1
ATOM 1362 C C . PRO A 1 181 ? 10.617 -13.815 4.225 1.00 57.66 181 PRO A C 1
ATOM 1364 O O . PRO A 1 181 ? 11.095 -13.787 3.093 1.00 57.66 181 PRO A O 1
ATOM 1367 N N . MET A 1 182 ? 10.916 -12.875 5.129 1.00 64.31 182 MET A N 1
ATOM 1368 C CA . MET A 1 182 ? 11.821 -11.750 4.856 1.00 64.31 182 MET A CA 1
ATOM 1369 C C . MET A 1 182 ? 13.298 -12.153 4.887 1.00 64.31 182 MET A C 1
ATOM 1371 O O . MET A 1 182 ? 14.098 -11.635 4.101 1.00 64.31 182 MET A O 1
ATOM 1375 N N . LEU A 1 183 ? 13.668 -13.074 5.777 1.00 64.19 183 LEU A N 1
ATOM 1376 C CA . LEU A 1 183 ? 15.013 -13.648 5.829 1.00 64.19 183 LEU A CA 1
ATOM 1377 C C . LEU A 1 183 ? 15.271 -14.527 4.602 1.00 64.19 183 LEU A C 1
ATOM 1379 O O . LEU A 1 183 ? 16.317 -14.400 3.963 1.00 64.19 183 LEU A O 1
ATOM 1383 N N . ASP A 1 184 ? 14.279 -15.323 4.207 1.00 62.91 184 ASP A N 1
ATOM 1384 C CA . ASP A 1 184 ? 14.327 -16.150 3.006 1.00 62.91 184 ASP A CA 1
ATOM 1385 C C . ASP A 1 184 ? 14.425 -15.301 1.737 1.00 62.91 184 ASP A C 1
ATOM 1387 O O . ASP A 1 184 ? 15.277 -15.580 0.892 1.00 62.91 184 ASP A O 1
ATOM 1391 N N . LEU A 1 185 ? 13.644 -14.217 1.636 1.00 66.25 185 LEU A N 1
ATOM 1392 C CA . LEU A 1 185 ? 13.731 -13.259 0.532 1.00 66.25 185 LEU A CA 1
ATOM 1393 C C . LEU A 1 185 ? 15.110 -12.589 0.470 1.00 66.25 185 LEU A C 1
ATOM 1395 O O . LEU A 1 185 ? 15.713 -12.513 -0.598 1.00 66.25 185 LEU A O 1
ATOM 1399 N N . THR A 1 186 ? 15.645 -12.141 1.609 1.00 69.94 186 THR A N 1
ATOM 1400 C CA . THR A 1 186 ? 16.981 -11.521 1.669 1.00 69.94 186 THR A CA 1
ATOM 1401 C C . THR A 1 186 ? 18.059 -12.510 1.223 1.00 69.94 186 THR A C 1
ATOM 1403 O O . THR A 1 186 ? 18.919 -12.171 0.408 1.00 69.94 186 THR A O 1
ATOM 1406 N N . GLY A 1 187 ? 17.983 -13.758 1.693 1.00 66.31 187 GLY A N 1
ATOM 1407 C CA . GLY A 1 187 ? 18.885 -14.827 1.274 1.00 66.31 187 GLY A CA 1
ATOM 1408 C C . GLY A 1 187 ? 18.733 -15.197 -0.204 1.00 66.31 187 GLY A C 1
ATOM 1409 O O . GLY A 1 187 ? 19.732 -15.459 -0.872 1.00 66.31 187 GLY A O 1
ATOM 1410 N N . GLN A 1 188 ? 17.509 -15.203 -0.734 1.00 72.31 188 GLN A N 1
ATOM 1411 C CA . GLN A 1 188 ? 17.230 -15.479 -2.142 1.00 72.31 188 GLN A CA 1
ATOM 1412 C C . GLN A 1 188 ? 17.830 -14.404 -3.047 1.00 72.31 188 GLN A C 1
ATOM 1414 O O . GLN A 1 188 ? 18.566 -14.748 -3.967 1.00 72.31 188 GLN A O 1
ATOM 1419 N N . LEU A 1 189 ? 17.579 -13.125 -2.757 1.00 71.88 189 LEU A N 1
ATOM 1420 C CA . LEU A 1 189 ? 18.118 -12.003 -3.530 1.00 71.88 189 LEU A CA 1
ATOM 1421 C C . LEU A 1 189 ? 19.652 -11.982 -3.487 1.00 71.88 189 LEU A C 1
ATOM 1423 O O . LEU A 1 189 ? 20.297 -11.754 -4.510 1.00 71.88 189 LEU A O 1
ATOM 1427 N N . ALA A 1 190 ? 20.249 -12.279 -2.327 1.00 72.00 190 ALA A N 1
ATOM 1428 C CA . ALA A 1 190 ? 21.699 -12.360 -2.187 1.00 72.00 190 ALA A CA 1
ATOM 1429 C C . ALA A 1 190 ? 22.314 -13.504 -3.016 1.00 72.00 190 ALA A C 1
ATOM 1431 O O . ALA A 1 190 ? 23.336 -13.306 -3.677 1.00 72.00 190 ALA A O 1
ATOM 1432 N N . ARG A 1 191 ? 21.688 -14.691 -3.022 1.00 72.50 191 ARG A N 1
ATOM 1433 C CA . ARG A 1 191 ? 22.116 -15.820 -3.867 1.00 72.50 191 ARG A CA 1
ATOM 1434 C C . ARG A 1 191 ? 21.941 -15.516 -5.351 1.00 72.50 191 ARG A C 1
ATOM 1436 O O . ARG A 1 191 ? 22.883 -15.716 -6.110 1.00 72.50 191 ARG A O 1
ATOM 1443 N N . GLU A 1 192 ? 20.791 -14.967 -5.740 1.00 72.31 192 GLU A N 1
ATOM 1444 C CA . GLU A 1 192 ? 20.512 -14.591 -7.128 1.00 72.31 192 GLU A CA 1
ATOM 1445 C C . GLU A 1 192 ? 21.551 -13.589 -7.640 1.00 72.31 192 GLU A C 1
ATOM 1447 O O . GLU A 1 192 ? 22.087 -13.777 -8.727 1.00 72.31 192 GLU A O 1
ATOM 1452 N N . HIS A 1 193 ? 21.921 -12.582 -6.841 1.00 75.75 193 HIS A N 1
ATOM 1453 C CA . HIS A 1 193 ? 22.976 -11.641 -7.219 1.00 75.75 193 HIS A CA 1
ATOM 1454 C C . HIS A 1 193 ? 24.349 -12.315 -7.343 1.00 75.75 193 HIS A C 1
ATOM 1456 O O . HIS A 1 193 ? 25.119 -11.973 -8.236 1.00 75.75 193 HIS A O 1
ATOM 1462 N N . LYS A 1 194 ? 24.686 -13.259 -6.453 1.00 73.94 194 LYS A N 1
ATOM 1463 C CA . LYS A 1 194 ? 25.978 -13.969 -6.476 1.00 73.94 194 LYS A CA 1
ATOM 1464 C C . LYS A 1 194 ? 26.130 -14.874 -7.703 1.00 73.94 194 LYS A C 1
ATOM 1466 O O . LYS A 1 194 ? 27.237 -15.037 -8.208 1.00 73.94 194 LYS A O 1
ATOM 1471 N N . GLU A 1 195 ? 25.034 -15.464 -8.164 1.00 75.69 195 GLU A N 1
ATOM 1472 C CA . GLU A 1 195 ? 24.991 -16.340 -9.341 1.00 75.69 195 GLU A CA 1
ATOM 1473 C C . GLU A 1 195 ? 24.851 -15.554 -10.659 1.00 75.69 195 GLU A C 1
ATOM 1475 O O . GLU A 1 195 ? 25.072 -16.101 -11.743 1.00 75.69 195 GLU A O 1
ATOM 1480 N N . MET A 1 196 ? 24.510 -14.265 -10.577 1.00 75.12 196 MET A N 1
ATOM 1481 C CA . MET A 1 196 ? 24.308 -13.379 -11.718 1.00 75.12 196 MET A CA 1
ATOM 1482 C C . MET A 1 196 ? 25.636 -12.992 -12.387 1.00 75.12 196 MET A C 1
ATOM 1484 O O . MET A 1 196 ? 26.619 -12.641 -11.736 1.00 75.12 196 MET A O 1
ATOM 1488 N N . GLY A 1 197 ? 25.667 -13.022 -13.722 1.00 68.31 197 GLY A N 1
ATOM 1489 C CA . GLY A 1 197 ? 26.824 -12.562 -14.491 1.00 68.31 197 GLY A CA 1
ATOM 1490 C C . GLY A 1 197 ? 27.000 -11.041 -14.407 1.00 68.31 197 GLY A C 1
ATOM 1491 O O . GLY A 1 197 ? 26.022 -10.298 -14.397 1.00 68.31 197 GLY A O 1
ATOM 1492 N N . SER A 1 198 ? 28.245 -10.560 -14.437 1.00 62.41 198 SER A N 1
ATOM 1493 C CA . SER A 1 198 ? 28.600 -9.134 -14.285 1.00 62.41 198 SER A CA 1
ATOM 1494 C C . SER A 1 198 ? 28.035 -8.184 -15.356 1.00 62.41 198 SER A C 1
ATOM 1496 O O . SER A 1 198 ? 28.149 -6.970 -15.214 1.00 62.41 198 SER A O 1
ATOM 1498 N N . GLY A 1 199 ? 27.432 -8.717 -16.424 1.00 71.19 199 GLY A N 1
ATOM 1499 C CA . GLY A 1 199 ? 26.763 -7.955 -17.484 1.00 71.19 199 GLY A CA 1
ATOM 1500 C C . GLY A 1 199 ? 25.232 -8.013 -17.454 1.00 71.19 199 GLY A C 1
ATOM 1501 O O . GLY A 1 199 ? 24.606 -7.524 -18.393 1.00 71.19 199 GLY A O 1
ATOM 1502 N N . ASP A 1 200 ? 24.617 -8.635 -16.442 1.00 73.44 200 ASP A N 1
ATOM 1503 C CA . ASP A 1 200 ? 23.155 -8.702 -16.339 1.00 73.44 200 ASP A CA 1
ATOM 1504 C C . ASP A 1 200 ? 22.585 -7.311 -15.991 1.00 73.44 200 ASP A C 1
ATOM 1506 O O . ASP A 1 200 ? 22.984 -6.713 -14.984 1.00 73.44 200 ASP A O 1
ATOM 1510 N N . PRO A 1 201 ? 21.637 -6.776 -16.785 1.00 68.62 201 PRO A N 1
ATOM 1511 C CA . PRO A 1 201 ? 21.067 -5.449 -16.556 1.00 68.62 201 PRO A CA 1
ATOM 1512 C C . PRO A 1 201 ? 20.346 -5.309 -15.204 1.00 68.62 201 PRO A C 1
ATOM 1514 O O . PRO A 1 201 ? 20.141 -4.188 -14.740 1.00 68.62 201 PRO A O 1
ATOM 1517 N N . ARG A 1 202 ? 19.981 -6.419 -14.547 1.00 75.31 202 ARG A N 1
ATOM 1518 C CA . ARG A 1 202 ? 19.333 -6.431 -13.226 1.00 75.31 202 ARG A CA 1
ATOM 1519 C C . ARG A 1 202 ? 20.317 -6.246 -12.073 1.00 75.31 202 ARG A C 1
ATOM 1521 O O . ARG A 1 202 ? 19.885 -5.888 -10.978 1.00 75.31 202 ARG A O 1
ATOM 1528 N N . SER A 1 203 ? 21.619 -6.442 -12.301 1.00 73.31 203 SER A N 1
ATOM 1529 C CA . SER A 1 203 ? 22.635 -6.461 -11.239 1.00 73.31 203 SER A CA 1
ATOM 1530 C C . SER A 1 203 ? 22.642 -5.173 -10.412 1.00 73.31 203 SER A C 1
ATOM 1532 O O . SER A 1 203 ? 22.615 -5.236 -9.187 1.00 73.31 203 SER A O 1
ATOM 1534 N N . ALA A 1 204 ? 22.564 -4.002 -11.051 1.00 75.06 204 ALA A N 1
ATOM 1535 C CA . ALA A 1 204 ? 22.555 -2.724 -10.337 1.00 75.06 204 ALA A CA 1
ATOM 1536 C C . ALA A 1 204 ? 21.310 -2.544 -9.446 1.00 75.06 204 ALA A C 1
ATOM 1538 O O . ALA A 1 204 ? 21.416 -2.082 -8.309 1.00 75.06 204 ALA A O 1
ATOM 1539 N N . GLY A 1 205 ? 20.132 -2.933 -9.947 1.00 73.12 205 GLY A N 1
ATOM 1540 C CA . GLY A 1 205 ? 18.877 -2.846 -9.194 1.00 73.12 205 GLY A CA 1
ATOM 1541 C C . GLY A 1 205 ? 18.845 -3.821 -8.020 1.00 73.12 205 GLY A C 1
ATOM 1542 O O . GLY A 1 205 ? 18.453 -3.457 -6.911 1.00 73.12 205 GLY A O 1
ATOM 1543 N N . LEU A 1 206 ? 19.339 -5.038 -8.240 1.00 78.56 206 LEU A N 1
ATOM 1544 C CA . LEU A 1 206 ? 19.424 -6.064 -7.212 1.00 78.56 206 LEU A CA 1
ATOM 1545 C C . LEU A 1 206 ? 20.463 -5.702 -6.137 1.00 78.56 206 LEU A C 1
ATOM 1547 O O . LEU A 1 206 ? 20.168 -5.806 -4.949 1.00 78.56 206 LEU A O 1
ATOM 1551 N N . ALA A 1 207 ? 21.628 -5.174 -6.524 1.00 76.44 207 ALA A N 1
ATOM 1552 C CA . ALA A 1 207 ? 22.628 -4.652 -5.592 1.00 76.44 207 ALA A CA 1
ATOM 1553 C C . ALA A 1 207 ? 22.060 -3.523 -4.717 1.00 76.44 207 ALA A C 1
ATOM 1555 O O . ALA A 1 207 ? 22.301 -3.488 -3.510 1.00 76.44 207 ALA A O 1
ATOM 1556 N N . TYR A 1 208 ? 21.273 -2.618 -5.306 1.00 75.12 208 TYR A N 1
ATOM 1557 C CA . TYR A 1 208 ? 20.601 -1.555 -4.564 1.00 75.12 208 TYR A CA 1
ATOM 1558 C C . TYR A 1 208 ? 19.582 -2.113 -3.560 1.00 75.12 208 TYR A C 1
ATOM 1560 O O . TYR A 1 208 ? 19.608 -1.737 -2.388 1.00 75.12 208 TYR A O 1
ATOM 1568 N N . ALA A 1 209 ? 18.729 -3.051 -3.981 1.00 74.19 209 ALA A N 1
ATOM 1569 C CA . ALA A 1 209 ? 17.751 -3.694 -3.103 1.00 74.19 209 ALA A CA 1
ATOM 1570 C C . ALA A 1 209 ? 18.422 -4.410 -1.917 1.00 74.19 209 ALA A C 1
ATOM 1572 O O . ALA A 1 209 ? 17.996 -4.255 -0.773 1.00 74.19 209 ALA A O 1
ATOM 1573 N N . ILE A 1 210 ? 19.522 -5.121 -2.170 1.00 78.38 210 ILE A N 1
ATOM 1574 C CA . ILE A 1 210 ? 20.319 -5.811 -1.148 1.00 78.38 210 ILE A CA 1
ATOM 1575 C C . ILE A 1 210 ? 20.916 -4.816 -0.145 1.00 78.38 210 ILE A C 1
ATOM 1577 O O . ILE A 1 210 ? 20.815 -5.027 1.063 1.00 78.38 210 ILE A O 1
ATOM 1581 N N . ARG A 1 211 ? 21.467 -3.689 -0.616 1.00 77.81 211 ARG A N 1
ATOM 1582 C CA . ARG A 1 211 ? 21.973 -2.605 0.247 1.00 77.81 211 ARG A CA 1
ATOM 1583 C C . ARG A 1 211 ? 20.871 -1.962 1.091 1.00 77.81 211 ARG A C 1
ATOM 1585 O O . ARG A 1 211 ? 21.108 -1.618 2.246 1.00 77.81 211 ARG A O 1
ATOM 1592 N N . VAL A 1 212 ? 19.661 -1.818 0.548 1.00 74.75 212 VAL A N 1
ATOM 1593 C CA . VAL A 1 212 ? 18.493 -1.321 1.295 1.00 74.75 212 VAL A CA 1
ATOM 1594 C C . VAL A 1 212 ? 18.092 -2.300 2.397 1.00 74.75 212 VAL A C 1
ATOM 1596 O O . VAL A 1 212 ? 17.903 -1.874 3.535 1.00 74.75 212 VAL A O 1
ATOM 1599 N N . LEU A 1 213 ? 18.005 -3.596 2.090 1.00 75.38 213 LEU A N 1
ATOM 1600 C CA . LEU A 1 213 ? 17.682 -4.626 3.080 1.00 75.38 213 LEU A CA 1
ATOM 1601 C C . LEU A 1 213 ? 18.747 -4.696 4.179 1.00 75.38 213 LEU A C 1
ATOM 1603 O O . LEU A 1 213 ? 18.405 -4.756 5.355 1.00 75.38 213 LEU A O 1
ATOM 1607 N N . ALA A 1 214 ? 20.026 -4.569 3.821 1.00 73.50 214 ALA A N 1
ATOM 1608 C CA . ALA A 1 214 ? 21.133 -4.605 4.772 1.00 73.50 214 ALA A CA 1
ATOM 1609 C C . ALA A 1 214 ? 21.083 -3.518 5.852 1.00 73.50 214 ALA A C 1
ATOM 1611 O O . ALA A 1 214 ? 21.657 -3.700 6.926 1.00 73.50 214 ALA A O 1
ATOM 1612 N N . GLN A 1 215 ? 20.372 -2.410 5.617 1.00 75.00 215 GLN A N 1
ATOM 1613 C CA . GLN A 1 215 ? 20.205 -1.353 6.617 1.00 75.00 215 GLN A CA 1
ATOM 1614 C C . GLN A 1 215 ? 19.520 -1.838 7.898 1.00 75.00 215 GLN A C 1
ATOM 1616 O O . GLN A 1 215 ? 19.700 -1.209 8.941 1.00 75.00 215 GLN A O 1
ATOM 1621 N N . SER A 1 216 ? 18.774 -2.949 7.862 1.00 70.50 216 SER A N 1
ATOM 1622 C CA . SER A 1 216 ? 18.219 -3.555 9.079 1.00 70.50 216 SER A CA 1
ATOM 1623 C C . SER A 1 216 ? 19.301 -3.971 10.081 1.00 70.50 216 SER A C 1
ATOM 1625 O O . SER A 1 216 ? 19.010 -4.095 11.266 1.00 70.50 216 SER A O 1
ATOM 1627 N N . TYR A 1 217 ? 20.545 -4.139 9.625 1.00 69.81 217 TYR A N 1
ATOM 1628 C CA . TYR A 1 217 ? 21.699 -4.518 10.437 1.00 69.81 217 TYR A CA 1
ATOM 1629 C C . TYR A 1 217 ? 22.656 -3.351 10.710 1.00 69.81 217 TYR A C 1
ATOM 1631 O O . TYR A 1 217 ? 23.795 -3.583 11.099 1.00 69.81 217 TYR A O 1
ATOM 1639 N N . ALA A 1 218 ? 22.228 -2.096 10.529 1.00 72.56 218 ALA A N 1
ATOM 1640 C CA . ALA A 1 218 ? 23.111 -0.927 10.624 1.00 72.56 218 ALA A CA 1
ATOM 1641 C C . ALA A 1 218 ? 23.816 -0.743 11.985 1.00 72.56 218 ALA A C 1
ATOM 1643 O O . ALA A 1 218 ? 24.837 -0.061 12.044 1.00 72.56 218 ALA A O 1
ATOM 1644 N N . GLU A 1 219 ? 23.277 -1.339 13.051 1.00 67.38 219 GLU A N 1
ATOM 1645 C CA . GLU A 1 219 ? 23.838 -1.317 14.410 1.00 67.38 219 GLU A CA 1
ATOM 1646 C C . GLU A 1 219 ? 24.740 -2.537 14.707 1.00 67.38 219 GLU A C 1
ATOM 1648 O O . GLU A 1 219 ? 25.289 -2.653 15.802 1.00 67.38 219 GLU A O 1
ATOM 1653 N N . HIS A 1 220 ? 24.892 -3.471 13.759 1.00 68.00 220 HIS A N 1
ATOM 1654 C CA . HIS A 1 220 ? 25.746 -4.648 13.917 1.00 68.00 220 HIS A CA 1
ATOM 1655 C C . HIS A 1 220 ? 27.231 -4.246 13.821 1.00 68.00 220 HIS A C 1
ATOM 1657 O O . HIS A 1 220 ? 27.588 -3.499 12.910 1.00 68.00 220 HIS A O 1
ATOM 1663 N N . PRO A 1 221 ? 28.124 -4.744 14.699 1.00 72.50 221 PRO A N 1
ATOM 1664 C CA . PRO A 1 221 ? 29.531 -4.325 14.738 1.00 72.50 221 PRO A CA 1
ATOM 1665 C C . PRO A 1 221 ? 30.290 -4.572 13.426 1.00 72.50 221 PRO A C 1
ATOM 1667 O O . PRO A 1 221 ? 31.169 -3.789 13.072 1.00 72.50 221 PRO A O 1
ATOM 1670 N N . ASP A 1 222 ? 29.914 -5.615 12.684 1.00 75.88 222 ASP A N 1
ATOM 1671 C CA . ASP A 1 222 ? 30.522 -5.947 11.388 1.00 75.88 222 ASP A CA 1
ATOM 1672 C C . ASP A 1 222 ? 29.866 -5.230 10.193 1.00 75.88 222 ASP A C 1
ATOM 1674 O O . ASP A 1 222 ? 30.321 -5.372 9.056 1.00 75.88 222 ASP A O 1
ATOM 1678 N N . TYR A 1 223 ? 28.803 -4.446 10.421 1.00 69.31 223 TYR A N 1
ATOM 1679 C CA . TYR A 1 223 ? 28.148 -3.681 9.363 1.00 69.31 223 TYR A CA 1
ATOM 1680 C C . TYR A 1 223 ? 29.017 -2.498 8.924 1.00 69.31 223 TYR A C 1
ATOM 1682 O O . TYR A 1 223 ? 29.330 -1.593 9.703 1.00 69.31 223 TYR A O 1
ATOM 1690 N N . ARG A 1 224 ? 29.370 -2.451 7.637 1.00 80.56 224 ARG A N 1
ATOM 1691 C CA . ARG A 1 224 ? 30.213 -1.382 7.087 1.00 80.56 224 ARG A CA 1
ATOM 1692 C C . ARG A 1 224 ? 29.378 -0.225 6.551 1.00 80.56 224 ARG A C 1
ATOM 1694 O O . ARG A 1 224 ? 28.407 -0.396 5.817 1.00 80.56 224 ARG A O 1
ATOM 1701 N N . ARG A 1 225 ? 29.817 1.006 6.834 1.00 73.75 225 ARG A N 1
ATOM 1702 C CA . ARG A 1 225 ? 29.152 2.233 6.354 1.00 73.75 225 ARG A CA 1
ATOM 1703 C C . ARG A 1 225 ? 29.094 2.324 4.821 1.00 73.75 225 ARG A C 1
ATOM 1705 O O . ARG A 1 225 ? 28.132 2.889 4.308 1.00 73.75 225 ARG A O 1
ATOM 1712 N N . ALA A 1 226 ? 30.072 1.749 4.122 1.00 72.69 226 ALA A N 1
ATOM 1713 C CA . ALA A 1 226 ? 30.149 1.696 2.659 1.00 72.69 226 ALA A CA 1
ATOM 1714 C C . ALA A 1 226 ? 29.066 0.812 2.004 1.00 72.69 226 ALA A C 1
ATOM 1716 O O . ALA A 1 226 ? 28.818 0.920 0.807 1.00 72.69 226 ALA A O 1
ATOM 1717 N N . TRP A 1 227 ? 28.381 -0.039 2.775 1.00 74.19 227 TRP A N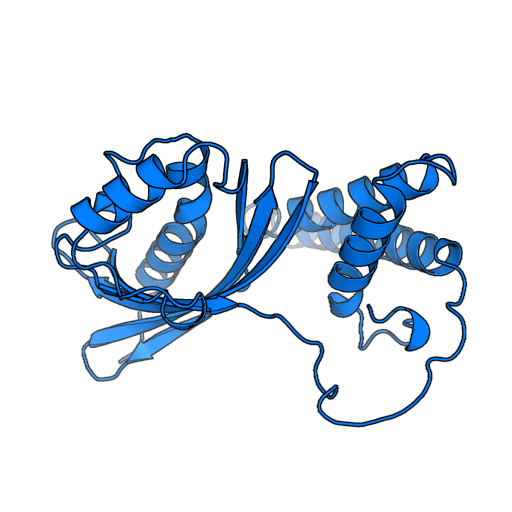 1
ATOM 1718 C CA . TRP A 1 227 ? 27.267 -0.860 2.285 1.00 74.19 227 TRP A CA 1
ATOM 1719 C C . TRP A 1 227 ? 25.935 -0.121 2.231 1.00 74.19 227 TRP A C 1
ATOM 1721 O O . TRP A 1 227 ? 24.936 -0.669 1.771 1.00 74.19 227 TRP A O 1
ATOM 1731 N N . ARG A 1 228 ? 25.912 1.138 2.673 1.00 69.88 228 ARG A N 1
ATOM 1732 C CA . ARG A 1 228 ? 24.733 1.981 2.512 1.00 69.88 228 ARG A CA 1
ATOM 1733 C C . ARG A 1 228 ? 24.471 2.207 1.005 1.00 69.88 228 ARG A C 1
ATOM 1735 O O . ARG A 1 228 ? 25.433 2.376 0.258 1.00 69.88 228 ARG A O 1
ATOM 1742 N N . PRO A 1 229 ? 23.203 2.139 0.566 1.00 61.81 229 PRO A N 1
ATOM 1743 C CA . PRO A 1 229 ? 22.792 2.448 -0.800 1.00 61.81 229 PRO A CA 1
ATOM 1744 C C . PRO A 1 229 ? 22.944 3.935 -1.130 1.00 61.81 229 PRO A C 1
ATOM 1746 O O . PRO A 1 229 ? 22.903 4.766 -0.188 1.00 61.81 229 PRO A O 1
#

InterPro domains:
  IPR032710 NTF2-like domain superfamily [SSF54427] (5-128)
  IPR037401 SnoaL-like domain [PF13577] (5-123)
  IPR046193 Protein of unknown function DUF6221 [PF19730] (180-229)

Organism: NCBI:txid67331

Secondary structure (DSSP, 8-state):
-PPPHHHHHHHHHHHHHHHHHHHTT-GGGGGGTEEEEEEEE-GGGT-PPEESHHHHHHHHHHHGGGS-SEEEEEEEEEEE-TTS-EEEEEEEEEE-TTS-EEEEEEEEEEEEETTEEEEEEEEEEE--S-TTTTS--PPPPPPPHHHHHHHHHHHHHHHHHHHHHHHHHH-TTTTHHHHHHHHHHHHHHHHHHHHS-TT-TTHHHHHHHHHHHHGGGTTSTT--GGG--

Sequence (229 aa):
MSLALADRLAITELISSHGHLVDDGCLDRLEELFTSDVVYDVTEFGQDPLRGVAAVREAAWALGAANPVAHHVTNVVVSPSPDGEVRVRSKGLGIKADGSCGSVSYDDTVVRTADGWRISHRKVWPRRAPLGLAHTGPADEPEDIGDLLEFLLARVMDDNHAYAYVADTIGGEALLDSHLPMLDLTGQLAREHKEMGSGDPRSAGLAYAIRVLAQSYAEHPDYRRAWRP